Protein AF-A0A1F5KKB4-F1 (afdb_monomer_lite)

pLDDT: mean 93.7, std 8.23, range [48.19, 98.75]

Radius of gyration: 16.95 Å; chains: 1; bounding box: 39×51×45 Å

Organism: NCBI:txid1797776

InterPro domains:
  IPR011051 RmlC-like cupin domain superfamily [SSF51182] (33-170)
  IPR014710 RmlC-like jelly roll fold [G3DSA:2.60.120.10] (2-187)

Secondary structure (DSSP, 8-state):
-PPP-EE-TTTGGGS-PPTT-EEEE--EE-SSS--TT--EE----TT-TTTTTTTS--S--EEEEEETT-BSSSSEEEESS-TT-TTPPP--EEEEEESEEEEEEE-TTT--EEEEEESGGGTTTT-EEEEE-TT-EEEEEEEE-EE-TTS-EEEEEEE--SS---SS-GGGT-EEEESTTS--B-TTSSBP-HHHHHHHHT-----

Structure (mmCIF, N/CA/C/O backbone):
data_AF-A0A1F5KKB4-F1
#
_entry.id   AF-A0A1F5KKB4-F1
#
loop_
_atom_site.group_PDB
_atom_site.id
_atom_site.type_symbol
_atom_site.label_atom_id
_atom_site.label_alt_id
_atom_site.label_comp_id
_atom_site.label_asym_id
_atom_site.label_entity_id
_atom_site.label_seq_id
_atom_site.pdbx_PDB_ins_code
_atom_site.Cartn_x
_atom_site.Cartn_y
_atom_site.Cartn_z
_atom_site.occupancy
_atom_site.B_iso_or_equiv
_atom_site.auth_seq_id
_atom_site.auth_comp_id
_atom_site.auth_asym_id
_atom_site.auth_atom_id
_atom_site.pdbx_PDB_model_num
ATOM 1 N N . MET A 1 1 ? -17.388 -10.718 17.208 1.00 54.25 1 MET A N 1
ATOM 2 C CA . MET A 1 1 ? -16.867 -9.465 16.625 1.00 54.25 1 MET A CA 1
ATOM 3 C C . MET A 1 1 ? -16.959 -9.620 15.118 1.00 54.25 1 MET A C 1
ATOM 5 O O . MET A 1 1 ? -16.918 -10.759 14.674 1.00 54.25 1 MET A O 1
ATOM 9 N N . ALA A 1 2 ? -17.219 -8.559 14.355 1.00 64.38 2 ALA A N 1
ATOM 10 C CA . ALA A 1 2 ? -17.159 -8.680 12.899 1.00 64.38 2 ALA A CA 1
ATOM 11 C C . ALA A 1 2 ? -15.690 -8.870 12.501 1.00 64.38 2 ALA A C 1
ATOM 13 O O . ALA A 1 2 ? -14.839 -8.108 12.959 1.00 64.38 2 ALA A O 1
ATOM 14 N N . ASP A 1 3 ? -15.403 -9.905 11.719 1.00 86.38 3 ASP A N 1
ATOM 15 C CA . ASP A 1 3 ? -14.032 -10.262 11.364 1.00 86.38 3 ASP A CA 1
ATOM 16 C C . ASP A 1 3 ? -13.456 -9.257 10.357 1.00 86.38 3 ASP A C 1
ATOM 18 O O . ASP A 1 3 ? -14.131 -8.844 9.409 1.00 86.38 3 ASP A O 1
ATOM 22 N N . ILE A 1 4 ? -12.196 -8.860 10.557 1.00 93.75 4 ILE A N 1
ATOM 23 C CA . ILE A 1 4 ? -11.460 -8.050 9.581 1.00 93.75 4 ILE A CA 1
ATOM 24 C C . ILE A 1 4 ? -11.301 -8.873 8.300 1.00 93.75 4 ILE A C 1
ATOM 26 O O . ILE A 1 4 ? -10.645 -9.916 8.296 1.00 93.75 4 ILE A O 1
ATOM 30 N N . ASN A 1 5 ? -11.883 -8.385 7.205 1.00 93.44 5 ASN A N 1
ATOM 31 C CA . ASN A 1 5 ? -11.724 -8.995 5.894 1.00 93.44 5 ASN A CA 1
ATOM 32 C C . ASN A 1 5 ? -10.460 -8.456 5.216 1.00 93.44 5 ASN A C 1
ATOM 34 O O . ASN A 1 5 ? -10.408 -7.288 4.832 1.00 93.44 5 ASN A O 1
ATOM 38 N N . PHE A 1 6 ? -9.449 -9.310 5.068 1.00 97.62 6 PHE A N 1
ATOM 39 C CA . PHE A 1 6 ? -8.245 -8.971 4.318 1.00 97.62 6 PHE A CA 1
ATOM 40 C C . PHE A 1 6 ? -8.419 -9.310 2.840 1.00 97.62 6 PHE A C 1
ATOM 42 O O . PHE A 1 6 ? -8.831 -10.418 2.497 1.00 97.62 6 PHE A O 1
ATOM 49 N N . ILE A 1 7 ? -8.054 -8.369 1.981 1.00 98.56 7 ILE A N 1
ATOM 50 C CA . ILE A 1 7 ? -8.114 -8.492 0.529 1.00 98.56 7 ILE A CA 1
ATOM 51 C C . ILE A 1 7 ? -6.780 -9.032 0.011 1.00 98.56 7 ILE A C 1
ATOM 53 O O . ILE A 1 7 ? -5.716 -8.551 0.405 1.00 98.56 7 ILE A O 1
ATOM 57 N N . ASP A 1 8 ? -6.842 -10.018 -0.874 1.00 98.06 8 ASP A N 1
ATOM 58 C CA . ASP A 1 8 ? -5.717 -10.565 -1.627 1.00 98.06 8 ASP A CA 1
ATOM 59 C C . ASP A 1 8 ? -6.215 -11.102 -2.987 1.00 98.06 8 ASP A C 1
ATOM 61 O O . ASP A 1 8 ? -7.386 -10.937 -3.346 1.00 98.06 8 ASP A O 1
ATOM 65 N N . LEU A 1 9 ? -5.353 -11.746 -3.779 1.00 97.56 9 LEU A N 1
ATOM 66 C CA . LEU A 1 9 ? -5.751 -12.250 -5.101 1.00 97.56 9 LEU A CA 1
ATOM 67 C C . LEU A 1 9 ? -6.843 -13.332 -5.065 1.00 97.56 9 LEU A C 1
ATOM 69 O O . LEU A 1 9 ? -7.445 -13.612 -6.097 1.00 97.56 9 LEU A O 1
ATOM 73 N N . SER A 1 10 ? -7.110 -13.960 -3.917 1.00 97.06 10 SER A N 1
ATOM 74 C CA . SER A 1 10 ? -8.149 -14.989 -3.803 1.00 97.06 10 SER A CA 1
ATOM 75 C C . SER A 1 10 ? -9.565 -14.419 -3.698 1.00 97.06 10 SER A C 1
ATOM 77 O O . SER A 1 10 ? -10.524 -15.144 -3.964 1.00 97.06 10 SER A O 1
ATOM 79 N N . ASN A 1 11 ? -9.712 -13.143 -3.322 1.00 97.00 11 ASN A N 1
ATOM 80 C CA . ASN A 1 11 ? -11.015 -12.512 -3.099 1.00 97.00 11 ASN A CA 1
ATOM 81 C C . ASN A 1 11 ? -11.182 -11.122 -3.746 1.00 97.00 11 ASN A C 1
ATOM 83 O O . ASN A 1 11 ? -12.278 -10.561 -3.656 1.00 97.00 11 ASN A O 1
ATOM 87 N N . MET A 1 12 ? -10.157 -10.590 -4.425 1.00 95.69 12 MET A N 1
ATOM 88 C CA . MET A 1 12 ? -10.169 -9.235 -4.999 1.00 95.69 12 MET A CA 1
ATOM 89 C C . MET A 1 12 ? -11.353 -8.942 -5.931 1.00 95.69 12 MET A C 1
ATOM 91 O O . MET A 1 12 ? -11.898 -7.846 -5.871 1.00 95.69 12 MET A O 1
ATOM 95 N N . ASP A 1 13 ? -11.811 -9.914 -6.727 1.00 94.75 13 ASP A N 1
ATOM 96 C CA . ASP A 1 13 ? -12.920 -9.721 -7.682 1.00 94.75 13 ASP A CA 1
ATOM 97 C C . ASP A 1 13 ? -14.274 -9.472 -6.994 1.00 94.75 13 ASP A C 1
ATOM 99 O O . ASP A 1 13 ? -15.224 -8.996 -7.612 1.00 94.75 13 ASP A O 1
ATOM 103 N N . SER A 1 14 ? -14.373 -9.823 -5.710 1.00 95.56 14 SER A N 1
ATOM 104 C CA . SER A 1 14 ? -15.568 -9.633 -4.882 1.00 95.56 14 SER A CA 1
ATOM 105 C C . SER A 1 14 ? -15.430 -8.496 -3.868 1.00 95.56 14 SER A C 1
ATOM 107 O O . SER A 1 14 ? -16.382 -8.212 -3.140 1.00 95.56 14 SER A O 1
ATOM 109 N N . ALA A 1 15 ? -14.252 -7.873 -3.788 1.00 95.25 15 ALA A N 1
ATOM 110 C CA . ALA A 1 15 ? -13.970 -6.818 -2.829 1.00 95.25 15 ALA A CA 1
ATOM 111 C C . ALA A 1 15 ? -14.517 -5.470 -3.318 1.00 95.25 15 ALA A C 1
ATOM 113 O O . ALA A 1 15 ? -14.343 -5.096 -4.476 1.00 95.25 15 ALA A O 1
ATOM 114 N N . ASP A 1 16 ? -15.136 -4.718 -2.407 1.00 96.06 16 ASP A N 1
ATOM 115 C CA . ASP A 1 16 ? -15.488 -3.317 -2.639 1.00 96.06 16 ASP A CA 1
ATOM 116 C C . ASP A 1 16 ? -14.242 -2.448 -2.412 1.00 96.06 16 ASP A C 1
ATOM 118 O O . ASP A 1 16 ? -13.881 -2.111 -1.276 1.00 96.06 16 ASP A O 1
ATOM 122 N N . LEU A 1 17 ? -13.505 -2.195 -3.494 1.00 98.00 17 LEU A N 1
ATOM 123 C CA . LEU A 1 17 ? -12.265 -1.429 -3.446 1.00 98.00 17 LEU A CA 1
ATOM 124 C C . LEU A 1 17 ? -12.549 0.071 -3.348 1.00 98.00 17 LEU A C 1
ATOM 126 O O . LEU A 1 17 ? -13.441 0.600 -4.008 1.00 98.00 17 LEU A O 1
ATOM 130 N N . VAL A 1 18 ? -11.728 0.767 -2.563 1.00 98.25 18 VAL A N 1
ATOM 131 C CA . VAL A 1 18 ? -11.644 2.228 -2.568 1.00 98.25 18 VAL A CA 1
ATOM 132 C C . VAL A 1 18 ? -11.434 2.710 -4.004 1.00 98.25 18 VAL A C 1
ATOM 134 O O . VAL A 1 18 ? -10.611 2.163 -4.742 1.00 98.25 18 VAL A O 1
ATOM 137 N N . GLU A 1 19 ? -12.189 3.734 -4.405 1.00 97.69 19 GLU A N 1
ATOM 138 C CA . GLU A 1 19 ? -12.206 4.208 -5.786 1.00 97.69 19 GLU A CA 1
ATOM 139 C C . GLU A 1 19 ? -10.793 4.548 -6.287 1.00 97.69 19 GLU A C 1
ATOM 141 O O . GLU A 1 19 ? -10.042 5.303 -5.671 1.00 97.69 19 GLU A O 1
ATOM 146 N N . GLY A 1 20 ? -10.433 3.974 -7.437 1.00 96.81 20 GLY A N 1
ATOM 147 C CA . GLY A 1 20 ? -9.140 4.189 -8.082 1.00 96.81 20 GLY A CA 1
ATOM 148 C C . GLY A 1 20 ? -7.989 3.340 -7.539 1.00 96.81 20 GLY A C 1
ATOM 149 O O . GLY A 1 20 ? -6.922 3.370 -8.148 1.00 96.81 20 GLY A O 1
ATOM 150 N N . VAL A 1 21 ? -8.177 2.571 -6.460 1.00 98.38 21 VAL A N 1
ATOM 151 C CA . VAL A 1 21 ? -7.207 1.546 -6.046 1.00 98.38 21 VAL A CA 1
ATOM 152 C C . VAL A 1 21 ? -7.194 0.412 -7.067 1.00 98.38 21 VAL A C 1
ATOM 154 O O . VAL A 1 21 ? -8.245 -0.053 -7.507 1.00 98.38 21 VAL A O 1
ATOM 157 N N . VAL A 1 22 ? -5.998 -0.048 -7.436 1.00 98.12 22 VAL A N 1
ATOM 158 C CA . VAL A 1 22 ? -5.816 -1.172 -8.367 1.00 98.12 22 VAL A CA 1
ATOM 159 C C . VAL A 1 22 ? -4.943 -2.238 -7.720 1.00 98.12 22 VAL A C 1
ATOM 161 O O . VAL A 1 22 ? -3.907 -1.935 -7.134 1.00 98.12 22 VAL A O 1
ATOM 164 N N . ILE A 1 23 ? -5.365 -3.495 -7.857 1.00 98.31 23 ILE A N 1
ATOM 165 C CA . ILE A 1 23 ? -4.556 -4.677 -7.569 1.00 98.31 23 ILE A CA 1
ATOM 166 C C . ILE A 1 23 ? -4.106 -5.254 -8.912 1.00 98.31 23 ILE A C 1
ATOM 168 O O . ILE A 1 23 ? -4.940 -5.745 -9.670 1.00 98.31 23 ILE A O 1
ATOM 172 N N . HIS A 1 24 ? -2.805 -5.217 -9.196 1.00 97.44 24 HIS A N 1
ATOM 173 C CA . HIS A 1 24 ? -2.221 -5.821 -10.394 1.00 97.44 24 HIS A CA 1
ATOM 174 C C . HIS A 1 24 ? -1.543 -7.156 -10.042 1.00 97.44 24 HIS A C 1
ATOM 176 O O . HIS A 1 24 ? -0.494 -7.151 -9.390 1.00 97.44 24 HIS A O 1
ATOM 182 N N . PRO A 1 25 ? -2.094 -8.316 -10.447 1.00 96.62 25 PRO A N 1
ATOM 183 C CA . PRO A 1 25 ? -1.502 -9.617 -10.142 1.00 96.62 25 PRO A CA 1
ATOM 184 C C . PRO A 1 25 ? -0.118 -9.797 -10.781 1.00 96.62 25 PRO A C 1
ATOM 186 O O . PRO A 1 25 ? 0.031 -9.747 -12.003 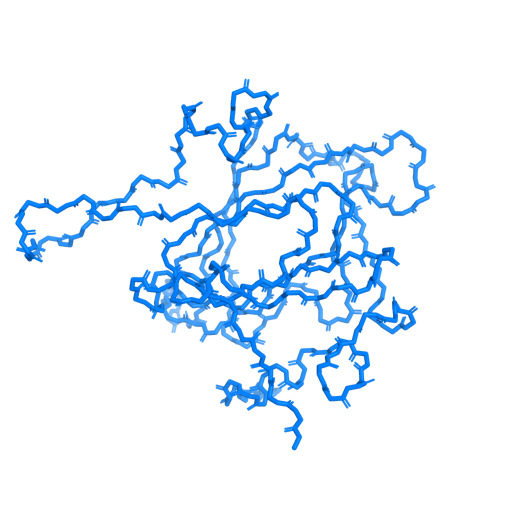1.00 96.62 25 PRO A O 1
ATOM 189 N N . LEU A 1 26 ? 0.896 -10.101 -9.969 1.00 93.69 26 LEU A N 1
ATOM 190 C CA . LEU A 1 26 ? 2.254 -10.360 -10.439 1.00 93.69 26 LEU A CA 1
ATOM 191 C C . LEU A 1 26 ? 2.425 -11.829 -10.828 1.00 93.69 26 LEU A C 1
ATOM 193 O O . LEU A 1 26 ? 1.976 -12.753 -10.146 1.00 93.69 26 LEU A O 1
ATOM 197 N N . LYS A 1 27 ? 3.144 -12.067 -11.927 1.00 87.38 27 LYS A N 1
ATOM 198 C CA . LYS A 1 27 ? 3.363 -13.416 -12.460 1.00 87.38 27 LYS A CA 1
ATOM 199 C C . LYS A 1 27 ? 4.769 -13.905 -12.157 1.00 87.38 27 LYS A C 1
ATOM 201 O O . LYS A 1 27 ? 5.762 -13.256 -12.473 1.00 87.38 27 LYS A O 1
ATOM 206 N N . ARG A 1 28 ? 4.856 -15.117 -11.604 1.00 86.12 28 ARG A N 1
ATOM 207 C CA . ARG A 1 28 ? 6.126 -15.837 -11.475 1.00 86.12 28 ARG A CA 1
ATOM 208 C C . ARG A 1 28 ? 6.525 -16.407 -12.832 1.00 86.12 28 ARG A C 1
ATOM 210 O O . ARG A 1 28 ? 5.928 -17.374 -13.298 1.00 86.12 28 ARG A O 1
ATOM 217 N N . ALA A 1 29 ? 7.565 -15.852 -13.438 1.00 80.44 29 ALA A N 1
ATOM 218 C CA . ALA A 1 29 ? 8.257 -16.474 -14.551 1.00 80.44 29 ALA A CA 1
ATOM 219 C C . ALA A 1 29 ? 9.036 -17.694 -14.029 1.00 80.44 29 ALA A C 1
ATOM 221 O O . ALA A 1 29 ? 9.997 -17.565 -13.263 1.00 80.44 29 ALA A O 1
ATOM 222 N N . ARG A 1 30 ? 8.598 -18.894 -14.424 1.00 68.50 30 ARG A N 1
ATOM 223 C CA . ARG A 1 30 ? 9.248 -20.171 -14.096 1.00 68.50 30 ARG A CA 1
ATOM 224 C C . ARG A 1 30 ? 9.575 -20.938 -15.375 1.00 68.50 30 ARG A C 1
ATOM 226 O O . ARG A 1 30 ? 8.858 -20.840 -16.369 1.00 68.50 30 ARG A O 1
ATOM 233 N N . ARG A 1 31 ? 10.633 -21.753 -15.343 1.00 58.75 31 ARG A N 1
ATOM 234 C CA . ARG A 1 31 ? 10.911 -22.753 -16.383 1.00 58.75 31 ARG A CA 1
ATOM 235 C C . ARG A 1 31 ? 10.327 -24.103 -15.941 1.00 58.75 31 ARG A C 1
ATOM 237 O O . ARG A 1 31 ? 11.058 -24.952 -15.446 1.00 58.75 31 ARG A O 1
ATOM 244 N N . GLY A 1 32 ? 9.013 -24.277 -16.098 1.00 64.06 32 GLY A N 1
ATOM 245 C CA . GLY A 1 32 ? 8.258 -25.426 -15.566 1.00 64.06 32 GLY A CA 1
ATOM 246 C C . GLY A 1 32 ? 7.716 -25.188 -14.149 1.00 64.06 32 GLY A C 1
ATOM 247 O O . GLY A 1 32 ? 7.791 -24.073 -13.637 1.00 64.06 32 GLY A O 1
ATOM 248 N N . ASP A 1 33 ? 7.168 -26.226 -13.511 1.00 64.75 33 ASP A N 1
ATOM 249 C CA . ASP A 1 33 ? 6.422 -26.084 -12.245 1.00 64.75 33 ASP A CA 1
ATOM 250 C C . ASP A 1 33 ? 7.318 -25.752 -11.035 1.00 64.75 33 ASP A C 1
ATOM 252 O O . ASP A 1 33 ? 6.900 -25.043 -10.111 1.00 64.75 33 ASP A O 1
ATOM 256 N N . SER A 1 34 ? 8.582 -26.188 -11.071 1.00 69.25 34 SER A N 1
ATOM 257 C CA . SER A 1 34 ? 9.589 -25.938 -10.035 1.00 69.25 34 SER A CA 1
ATOM 258 C C . SER A 1 34 ? 10.962 -25.663 -10.655 1.00 69.25 34 SER A C 1
ATOM 260 O O . SER A 1 34 ? 11.541 -26.546 -11.289 1.00 69.25 34 SER A O 1
ATOM 262 N N . ASP A 1 35 ? 11.508 -24.465 -10.442 1.00 81.25 35 ASP A N 1
ATOM 263 C CA . ASP A 1 35 ? 12.900 -24.140 -10.768 1.00 81.25 35 ASP A CA 1
ATOM 264 C C . ASP A 1 35 ? 13.709 -24.102 -9.456 1.00 81.25 35 ASP A C 1
ATOM 266 O O . ASP A 1 35 ? 13.409 -23.286 -8.581 1.00 81.25 35 ASP A O 1
ATOM 270 N N . PRO A 1 36 ? 14.712 -24.984 -9.268 1.00 85.25 36 PRO A N 1
ATOM 271 C CA . PRO A 1 36 ? 15.460 -25.091 -8.010 1.00 85.25 36 PRO A CA 1
ATOM 272 C C . PRO A 1 36 ? 16.281 -23.839 -7.677 1.00 85.25 36 PRO A C 1
ATOM 274 O O . PRO A 1 36 ? 16.802 -23.725 -6.571 1.00 85.25 36 PRO A O 1
ATOM 277 N N . ARG A 1 37 ? 16.410 -22.898 -8.619 1.00 86.94 37 ARG A N 1
ATOM 278 C CA . ARG A 1 37 ? 17.085 -21.611 -8.415 1.00 86.94 37 ARG A CA 1
ATOM 279 C C . ARG A 1 37 ? 16.162 -20.551 -7.804 1.00 86.94 37 ARG A C 1
ATOM 281 O O . ARG A 1 37 ? 16.647 -19.487 -7.436 1.00 86.94 37 ARG A O 1
ATOM 288 N N . GLY A 1 38 ? 14.857 -20.817 -7.730 1.00 86.19 38 GLY A N 1
ATOM 289 C CA . GLY A 1 38 ? 13.831 -19.856 -7.330 1.00 86.19 38 GLY A CA 1
ATOM 290 C C . GLY A 1 38 ? 12.931 -19.452 -8.498 1.00 86.19 38 GLY A C 1
ATOM 291 O O . GLY A 1 38 ? 12.716 -20.222 -9.429 1.00 86.19 38 GLY A O 1
ATOM 292 N N . TYR A 1 39 ? 12.370 -18.247 -8.450 1.00 86.12 39 TYR A N 1
ATOM 293 C CA . TYR A 1 39 ? 11.470 -17.732 -9.483 1.00 86.12 39 TYR A CA 1
ATOM 294 C C . TYR A 1 39 ? 11.777 -16.261 -9.787 1.00 86.12 39 TYR A C 1
ATOM 296 O O . TYR A 1 39 ? 12.233 -15.528 -8.912 1.00 86.12 39 TYR A O 1
ATOM 304 N N . LEU A 1 40 ? 11.524 -15.834 -11.028 1.00 88.56 40 LEU A N 1
ATOM 305 C CA . LEU A 1 40 ? 11.635 -14.434 -11.445 1.00 88.56 40 LEU A CA 1
ATOM 306 C C . LEU A 1 40 ? 10.253 -13.801 -11.485 1.00 88.56 40 LEU A C 1
ATOM 308 O O . LEU A 1 40 ? 9.275 -14.472 -11.809 1.00 88.56 40 LEU A O 1
ATOM 312 N N . VAL A 1 41 ? 10.173 -12.515 -11.160 1.00 88.75 41 VAL A N 1
ATOM 313 C CA . VAL A 1 41 ? 8.915 -11.768 -11.142 1.00 88.75 41 VAL A CA 1
ATOM 314 C C . VAL A 1 41 ? 9.189 -10.386 -11.688 1.00 88.75 41 VAL A C 1
ATOM 316 O O . VAL A 1 41 ? 10.104 -9.703 -11.233 1.00 88.75 41 VAL A O 1
ATOM 319 N N . GLU A 1 42 ? 8.416 -10.001 -12.691 1.00 91.19 42 GLU A N 1
ATOM 320 C CA . GLU A 1 42 ? 8.384 -8.627 -13.171 1.00 91.19 42 GLU A CA 1
ATOM 321 C C . GLU A 1 42 ? 7.595 -7.822 -12.142 1.00 91.19 42 GLU A C 1
ATOM 323 O O . GLU A 1 42 ? 6.452 -8.162 -11.877 1.00 91.19 42 GLU A O 1
ATOM 328 N N . MET A 1 43 ? 8.217 -6.821 -11.520 1.00 90.38 43 MET A N 1
ATOM 329 C CA . MET A 1 43 ? 7.604 -6.033 -10.439 1.00 90.38 43 MET A CA 1
ATOM 330 C C . MET A 1 43 ? 7.070 -4.679 -10.924 1.00 90.38 43 MET A C 1
ATOM 332 O O . MET A 1 43 ? 6.349 -4.002 -10.209 1.00 90.38 43 MET A O 1
ATOM 336 N N . SER A 1 44 ? 7.471 -4.251 -12.119 1.00 90.94 44 SER A N 1
ATOM 337 C CA . SER A 1 44 ? 7.096 -2.973 -12.721 1.00 90.94 44 SER A CA 1
ATOM 338 C C . SER A 1 44 ? 7.379 -3.059 -14.215 1.00 90.94 44 SER A C 1
ATOM 340 O O . SER A 1 44 ? 8.467 -3.495 -14.614 1.00 90.94 44 SER A O 1
ATOM 342 N N . ARG A 1 45 ? 6.408 -2.670 -15.045 1.00 91.44 45 ARG A N 1
ATOM 343 C CA . ARG A 1 45 ? 6.571 -2.591 -16.498 1.00 91.44 45 ARG A CA 1
ATOM 344 C C . ARG A 1 45 ? 5.877 -1.358 -17.052 1.00 91.44 45 ARG A C 1
ATOM 346 O O . ARG A 1 45 ? 4.743 -1.057 -16.704 1.00 91.44 45 ARG A O 1
ATOM 353 N N . ALA A 1 46 ? 6.552 -0.678 -17.974 1.00 89.81 46 ALA A N 1
ATOM 354 C CA . ALA A 1 46 ? 6.051 0.555 -18.576 1.00 89.81 46 ALA A CA 1
ATOM 355 C C . ALA A 1 46 ? 4.781 0.363 -19.429 1.00 89.81 46 ALA A C 1
ATOM 357 O O . ALA A 1 46 ? 4.115 1.342 -19.746 1.00 89.81 46 ALA A O 1
ATOM 358 N N . ASP A 1 47 ? 4.455 -0.872 -19.819 1.00 91.00 47 ASP A N 1
ATOM 359 C CA . ASP A 1 47 ? 3.277 -1.205 -20.623 1.00 91.00 47 ASP A CA 1
ATOM 360 C C . ASP A 1 47 ? 2.043 -1.605 -19.792 1.00 91.00 47 ASP A C 1
ATOM 362 O O . ASP A 1 47 ? 1.003 -1.923 -20.368 1.00 91.00 47 ASP A O 1
ATOM 366 N N . TRP A 1 48 ? 2.120 -1.580 -18.457 1.00 93.81 48 TRP A N 1
ATOM 367 C CA . TRP A 1 48 ? 0.978 -1.852 -17.579 1.00 93.81 48 TRP A CA 1
ATOM 368 C C . TRP A 1 48 ? 0.059 -0.629 -17.456 1.00 93.81 48 TRP A C 1
ATOM 370 O O . TRP A 1 48 ? 0.338 0.336 -16.742 1.00 93.81 48 TRP A O 1
ATOM 380 N N . THR A 1 49 ? -1.056 -0.654 -18.187 1.00 94.00 49 THR A N 1
ATOM 381 C CA . THR A 1 49 ? -2.000 0.474 -18.280 1.00 94.00 49 THR A CA 1
ATOM 382 C C . THR A 1 49 ? -2.968 0.567 -17.102 1.00 94.00 49 THR A C 1
ATOM 384 O O . THR A 1 49 ? -3.449 1.649 -16.783 1.00 94.00 49 THR A O 1
ATOM 387 N N . ASP A 1 50 ? -3.274 -0.551 -16.445 1.00 92.06 50 ASP A N 1
ATOM 388 C CA . ASP A 1 50 ? -4.145 -0.600 -15.265 1.00 92.06 50 ASP A CA 1
ATOM 389 C C . ASP A 1 50 ? -3.524 0.126 -14.065 1.00 92.06 50 ASP A C 1
ATOM 391 O O . ASP A 1 50 ? -4.207 0.876 -13.372 1.00 92.06 50 ASP A O 1
ATOM 395 N N . GLU A 1 51 ? -2.207 0.016 -13.902 1.00 91.81 51 GLU A N 1
ATOM 396 C CA . GLU A 1 51 ? -1.427 0.806 -12.944 1.00 91.81 51 GLU A CA 1
ATOM 397 C C . GLU A 1 51 ? -1.043 2.205 -13.478 1.00 91.81 51 GLU A C 1
ATOM 399 O O . GLU A 1 51 ? -0.216 2.906 -12.889 1.00 91.81 51 GLU A O 1
ATOM 404 N N . ARG A 1 52 ? -1.623 2.641 -14.605 1.00 92.56 52 ARG A N 1
ATOM 405 C CA . ARG A 1 52 ? -1.408 3.960 -15.228 1.00 92.56 52 ARG A CA 1
ATOM 406 C C . ARG A 1 52 ? 0.049 4.276 -15.592 1.00 92.56 52 ARG A C 1
ATOM 408 O O . ARG A 1 52 ? 0.421 5.447 -15.599 1.00 92.56 52 ARG A O 1
ATOM 415 N N . TYR A 1 53 ? 0.900 3.289 -15.885 1.00 90.44 53 TYR A N 1
ATOM 416 C CA . TYR A 1 53 ? 2.300 3.564 -16.265 1.00 90.44 53 TYR A CA 1
ATOM 417 C C . TYR A 1 53 ? 2.428 4.355 -17.576 1.00 90.44 53 TYR A C 1
ATOM 419 O O . TYR A 1 53 ? 3.403 5.078 -17.769 1.00 90.44 53 TYR A O 1
ATOM 427 N N . ASP A 1 54 ? 1.440 4.241 -18.458 1.00 88.25 54 ASP A N 1
ATOM 428 C CA . ASP A 1 54 ? 1.367 4.922 -19.751 1.00 88.25 54 ASP A CA 1
ATOM 429 C C . ASP A 1 54 ? 1.115 6.435 -19.635 1.00 88.25 54 ASP A C 1
ATOM 431 O O . ASP A 1 54 ? 1.600 7.221 -20.448 1.00 88.25 54 ASP A O 1
ATOM 435 N N . THR A 1 55 ? 0.368 6.845 -18.612 1.00 92.56 55 THR A N 1
ATOM 436 C CA . THR A 1 55 ? -0.048 8.235 -18.376 1.00 92.56 55 THR A CA 1
ATOM 437 C C . THR A 1 55 ? 0.665 8.873 -17.185 1.00 92.56 55 THR A C 1
ATOM 439 O O . THR A 1 55 ? 0.835 10.090 -17.156 1.00 92.56 55 THR A O 1
ATOM 442 N N . HIS A 1 56 ? 1.105 8.062 -16.223 1.00 95.31 56 HIS A N 1
ATOM 443 C CA . HIS A 1 56 ? 1.745 8.461 -14.969 1.00 95.31 56 HIS A CA 1
ATOM 444 C C . HIS A 1 56 ? 2.963 7.561 -14.691 1.00 95.31 56 HIS A C 1
ATOM 446 O O . HIS A 1 56 ? 2.939 6.763 -13.746 1.00 95.31 56 HIS A O 1
ATOM 452 N N . PRO A 1 57 ? 4.023 7.639 -15.518 1.00 95.56 57 PRO A N 1
ATOM 453 C CA . PRO A 1 57 ? 5.211 6.815 -15.336 1.00 95.56 57 PRO A CA 1
ATOM 454 C C . PRO A 1 57 ? 5.905 7.138 -14.001 1.00 95.56 57 PRO A C 1
ATOM 456 O O . PRO A 1 57 ? 5.877 8.294 -13.567 1.00 95.56 57 PRO A O 1
ATOM 459 N N . PRO A 1 58 ? 6.573 6.161 -13.360 1.00 96.25 58 PRO A N 1
ATOM 460 C CA . PRO A 1 58 ? 7.329 6.424 -12.149 1.00 96.25 58 PRO A CA 1
ATOM 461 C C . PRO A 1 58 ? 8.414 7.471 -12.377 1.00 96.25 58 PRO A C 1
ATOM 463 O O . PRO A 1 58 ? 9.230 7.350 -13.292 1.00 96.25 58 PRO A O 1
ATOM 466 N N . ALA A 1 59 ? 8.449 8.471 -11.505 1.00 97.06 59 ALA A N 1
ATOM 467 C CA . ALA A 1 59 ? 9.517 9.457 -11.453 1.00 97.06 59 ALA A CA 1
ATOM 468 C C . ALA A 1 59 ? 10.656 9.002 -10.530 1.00 97.06 59 ALA A C 1
ATOM 470 O O . ALA A 1 59 ? 11.798 9.431 -10.696 1.00 97.06 59 ALA A O 1
ATOM 471 N N . MET A 1 60 ? 10.355 8.131 -9.563 1.00 95.94 60 MET A N 1
ATOM 472 C CA . MET A 1 60 ? 11.337 7.571 -8.641 1.00 95.94 60 MET A CA 1
ATOM 473 C C . MET A 1 60 ? 11.020 6.124 -8.275 1.00 95.94 60 MET A C 1
ATOM 475 O O . MET A 1 60 ? 9.940 5.601 -8.542 1.00 95.94 60 MET A O 1
ATOM 479 N N . THR A 1 61 ? 11.992 5.477 -7.641 1.00 97.00 61 THR A N 1
ATOM 480 C CA . THR A 1 61 ? 11.781 4.226 -6.923 1.00 97.00 61 THR A CA 1
ATOM 481 C C . THR A 1 61 ? 12.532 4.278 -5.611 1.00 97.00 61 THR A C 1
ATOM 483 O O . THR A 1 61 ? 13.622 4.849 -5.530 1.00 97.00 61 THR A O 1
ATOM 486 N N . TYR A 1 62 ? 11.943 3.692 -4.582 1.00 96.69 62 TYR A N 1
ATOM 487 C CA . TYR A 1 62 ? 12.603 3.533 -3.303 1.00 96.69 62 TYR A CA 1
ATOM 488 C C . TYR A 1 62 ? 12.177 2.229 -2.648 1.00 96.69 62 TYR A C 1
ATOM 490 O O . TYR A 1 62 ? 11.150 1.631 -2.980 1.00 96.69 62 TYR A O 1
ATOM 498 N N . SER A 1 63 ? 12.981 1.813 -1.680 1.00 97.19 63 SER A N 1
ATOM 499 C CA . SER A 1 63 ? 12.679 0.686 -0.819 1.00 97.19 63 SER A CA 1
ATOM 500 C C . SER A 1 63 ? 12.870 1.067 0.633 1.00 97.19 63 SER A C 1
ATOM 502 O O . SER A 1 63 ? 13.711 1.908 0.953 1.00 97.19 63 SER A O 1
ATOM 504 N N . SER A 1 64 ? 12.144 0.410 1.526 1.00 96.31 64 SER A N 1
ATOM 505 C CA . SER A 1 64 ? 12.406 0.543 2.955 1.00 96.31 64 SER A CA 1
ATOM 506 C C . SER A 1 64 ? 12.139 -0.768 3.682 1.00 96.31 64 SER A C 1
ATOM 508 O O . SER A 1 64 ? 11.250 -1.520 3.281 1.00 96.31 64 SER A O 1
ATOM 510 N N . PHE A 1 65 ? 12.921 -1.044 4.724 1.00 97.69 65 PHE A N 1
ATOM 511 C CA . PHE A 1 65 ? 12.729 -2.204 5.589 1.00 97.69 65 PHE A CA 1
ATOM 512 C C . PHE A 1 65 ? 12.002 -1.784 6.863 1.00 97.69 65 PHE A C 1
ATOM 514 O O . PHE A 1 65 ? 12.349 -0.763 7.463 1.00 97.69 65 PHE A O 1
ATOM 521 N N . THR A 1 66 ? 10.991 -2.549 7.263 1.00 97.25 66 THR A N 1
ATOM 522 C CA . THR A 1 66 ? 10.220 -2.310 8.488 1.00 97.25 66 THR A CA 1
ATOM 523 C C . THR A 1 66 ? 10.147 -3.602 9.295 1.00 97.25 66 THR A C 1
ATOM 525 O O . THR A 1 66 ? 9.670 -4.622 8.791 1.00 97.25 66 THR A O 1
ATOM 528 N N . TYR A 1 67 ? 10.600 -3.556 10.548 1.00 96.75 67 TYR A N 1
ATOM 529 C CA . TYR A 1 67 ? 10.618 -4.712 11.448 1.00 96.75 67 TYR A CA 1
ATOM 530 C C . TYR A 1 67 ? 9.218 -5.240 11.760 1.00 96.75 67 TYR A C 1
ATOM 532 O O . TYR A 1 67 ? 8.251 -4.479 11.770 1.00 96.75 67 TYR A O 1
ATOM 540 N N . THR A 1 68 ? 9.111 -6.542 12.018 1.00 96.69 68 THR A N 1
ATOM 541 C CA . THR A 1 68 ? 7.845 -7.222 12.325 1.00 96.69 68 THR A CA 1
ATOM 542 C C . THR A 1 68 ? 7.093 -6.543 13.473 1.00 96.69 68 THR A C 1
ATOM 544 O O . THR A 1 68 ? 7.678 -6.178 14.489 1.00 96.69 68 THR A O 1
ATOM 547 N N . GLY A 1 69 ? 5.781 -6.362 13.308 1.00 95.88 69 GLY A N 1
ATOM 548 C CA . GLY A 1 69 ? 4.902 -5.680 14.262 1.00 95.88 69 GLY A CA 1
ATOM 549 C C . GLY A 1 69 ? 4.891 -4.153 14.126 1.00 95.88 69 GLY A C 1
ATOM 550 O O . GLY A 1 69 ? 3.918 -3.513 14.531 1.00 95.88 69 GLY A O 1
ATOM 551 N N . ILE A 1 70 ? 5.914 -3.564 13.503 1.00 96.38 70 ILE A N 1
ATOM 552 C CA . ILE A 1 70 ? 6.054 -2.114 13.366 1.00 96.38 70 ILE A CA 1
ATOM 553 C C . ILE A 1 70 ? 5.255 -1.597 12.167 1.00 96.38 70 ILE A C 1
ATOM 555 O O . ILE A 1 70 ? 5.178 -2.224 11.104 1.00 96.38 70 ILE A O 1
ATOM 559 N N . THR A 1 71 ? 4.669 -0.420 12.355 1.00 96.19 71 THR A N 1
ATOM 560 C CA . THR A 1 71 ? 4.043 0.393 11.312 1.00 96.19 71 THR A CA 1
ATOM 561 C C . THR A 1 71 ? 4.917 1.627 11.094 1.00 96.19 71 THR A C 1
ATOM 563 O O . THR A 1 71 ? 5.686 2.011 11.978 1.00 96.19 71 THR A O 1
ATOM 566 N N . ARG A 1 72 ? 4.867 2.244 9.910 1.00 88.12 72 ARG A N 1
ATOM 567 C CA . ARG A 1 72 ? 5.614 3.500 9.692 1.00 88.12 72 ARG A CA 1
ATOM 568 C C . ARG A 1 72 ? 4.974 4.696 10.393 1.00 88.12 72 ARG A C 1
ATOM 570 O O . ARG A 1 72 ? 5.696 5.599 10.796 1.00 88.12 72 ARG A O 1
ATOM 577 N N . ASP A 1 73 ? 3.657 4.650 10.557 1.00 93.50 73 ASP A N 1
ATOM 578 C CA . ASP A 1 73 ? 2.844 5.661 11.214 1.00 93.50 73 ASP A CA 1
ATOM 579 C C . ASP A 1 73 ? 1.830 4.934 12.126 1.00 93.50 73 ASP A C 1
ATOM 581 O O . ASP A 1 73 ? 0.924 4.239 11.650 1.00 93.50 73 ASP A O 1
ATOM 585 N N . GLU A 1 74 ? 2.032 5.035 13.445 1.00 95.44 74 GLU A N 1
ATOM 586 C CA . GLU A 1 74 ? 1.315 4.226 14.449 1.00 95.44 74 GLU A CA 1
ATOM 587 C C . GLU A 1 74 ? -0.093 4.747 14.752 1.00 95.44 74 GLU A C 1
ATOM 589 O O . GLU A 1 74 ? -1.004 3.970 15.032 1.00 95.44 74 GLU A O 1
ATOM 594 N N . ASP A 1 75 ? -0.279 6.060 14.677 1.00 96.75 75 ASP A N 1
ATOM 595 C CA . ASP A 1 75 ? -1.518 6.767 15.001 1.00 96.75 75 ASP A CA 1
ATOM 596 C C . ASP A 1 75 ? -1.939 7.760 13.902 1.00 96.75 75 ASP A C 1
ATOM 598 O O . ASP A 1 75 ? -2.856 8.569 14.091 1.00 96.75 75 ASP A O 1
ATOM 602 N N . MET A 1 76 ? -1.284 7.688 12.740 1.00 97.75 76 MET A N 1
ATOM 603 C CA . MET A 1 76 ? -1.415 8.643 11.645 1.00 97.75 76 MET A CA 1
ATOM 604 C C . MET A 1 76 ? -1.594 7.948 10.292 1.00 97.75 76 MET A C 1
ATOM 606 O O . MET A 1 76 ? -0.909 6.990 9.949 1.00 97.75 76 MET A O 1
ATOM 610 N N . TRP A 1 77 ? -2.500 8.478 9.481 1.00 97.94 77 TRP A N 1
ATOM 611 C CA . TRP A 1 77 ? -2.614 8.192 8.060 1.00 97.94 77 TRP A CA 1
ATOM 612 C C . TRP A 1 77 ? -1.544 8.952 7.293 1.00 97.94 77 TRP A C 1
ATOM 614 O O . TRP A 1 77 ? -1.389 10.156 7.500 1.00 97.94 77 TRP A O 1
ATOM 624 N N . HIS A 1 78 ? -0.892 8.286 6.347 1.00 97.44 78 HIS A N 1
ATOM 625 C CA . HIS A 1 78 ? -0.111 8.948 5.311 1.00 97.44 78 HIS A CA 1
ATOM 626 C C . HIS A 1 78 ? -1.041 9.436 4.190 1.00 97.44 78 HIS A C 1
ATOM 628 O O . HIS A 1 78 ? -2.016 8.757 3.858 1.00 97.44 78 HIS A O 1
ATOM 634 N N . VAL A 1 79 ? -0.771 10.608 3.605 1.00 97.38 79 VAL A N 1
ATOM 635 C CA . VAL A 1 79 ? -1.548 11.144 2.475 1.00 97.38 79 VAL A CA 1
ATOM 636 C C . VAL A 1 79 ? -0.707 12.024 1.548 1.00 97.38 79 VAL A C 1
ATOM 638 O O . VAL A 1 79 ? 0.144 12.783 2.014 1.00 97.38 79 VAL A O 1
ATOM 641 N N . HIS A 1 80 ? -0.996 11.965 0.244 1.00 96.25 80 HIS A N 1
ATOM 642 C CA . HIS A 1 80 ? -0.383 12.811 -0.782 1.00 96.25 80 HIS A CA 1
ATOM 643 C C . HIS A 1 80 ? -1.429 13.659 -1.526 1.00 96.25 80 HIS A C 1
ATOM 645 O O . HIS A 1 80 ? -2.325 13.086 -2.156 1.00 96.25 80 HIS A O 1
ATOM 651 N N . PRO A 1 81 ? -1.336 15.001 -1.524 1.00 95.56 81 PRO A N 1
ATOM 652 C CA . PRO A 1 81 ? -0.469 15.839 -0.690 1.00 95.56 81 PRO A CA 1
ATOM 653 C C . PRO A 1 81 ? -0.981 15.957 0.752 1.00 95.56 81 PRO A C 1
ATOM 655 O O . PRO A 1 81 ? -2.041 15.426 1.097 1.00 95.56 81 PRO A O 1
ATOM 658 N N . ALA A 1 82 ? -0.278 16.723 1.591 1.00 91.56 82 ALA A N 1
ATOM 659 C CA . ALA A 1 82 ? -0.824 17.129 2.881 1.00 91.56 82 ALA A CA 1
ATOM 660 C C . ALA A 1 82 ? -2.155 17.891 2.727 1.00 91.56 82 ALA A C 1
ATOM 662 O O . ALA A 1 82 ? -2.346 18.707 1.820 1.00 91.56 82 ALA A O 1
ATOM 663 N N . ALA A 1 83 ? -3.085 17.641 3.651 1.00 87.19 83 ALA A N 1
ATOM 664 C CA . ALA A 1 83 ? -4.404 18.257 3.627 1.00 87.19 83 ALA A CA 1
ATOM 665 C C . ALA A 1 83 ? -4.323 19.787 3.782 1.00 87.19 83 ALA A C 1
ATOM 667 O O . ALA A 1 83 ? -3.650 20.302 4.672 1.00 87.19 83 ALA A O 1
ATOM 668 N N . GLY A 1 84 ? -5.053 20.514 2.931 1.00 86.75 84 GLY A N 1
ATOM 669 C CA . GLY A 1 84 ? -5.159 21.975 3.006 1.00 86.75 84 GLY A CA 1
ATOM 670 C C . GLY A 1 84 ? -3.930 22.748 2.517 1.00 86.75 84 GLY A C 1
ATOM 671 O O . GLY A 1 84 ? -3.889 23.964 2.688 1.00 86.75 84 GLY A O 1
ATOM 672 N N . VAL A 1 85 ? -2.947 22.081 1.905 1.00 90.44 85 VAL A N 1
ATOM 673 C CA . VAL A 1 85 ? -1.762 22.740 1.347 1.00 90.44 85 VAL A CA 1
ATOM 674 C C . VAL A 1 85 ? -2.035 23.222 -0.079 1.00 90.44 85 VAL A C 1
ATOM 676 O O . VAL A 1 85 ? -2.320 22.436 -0.984 1.00 90.44 85 VAL A O 1
ATOM 679 N N . GLU A 1 86 ? -1.942 24.536 -0.287 1.00 92.12 86 GLU A N 1
ATOM 680 C CA . GLU A 1 86 ? -1.991 25.142 -1.619 1.00 92.12 86 GLU A CA 1
ATOM 681 C C . GLU A 1 86 ? -0.773 24.708 -2.447 1.00 92.12 86 GLU A C 1
ATOM 683 O O . GLU A 1 86 ? 0.354 24.691 -1.954 1.00 92.12 86 GLU A O 1
ATOM 688 N N . GLY A 1 87 ? -0.998 24.336 -3.710 1.00 93.12 87 GLY A N 1
ATOM 689 C CA . GLY A 1 87 ? 0.067 23.827 -4.581 1.00 93.12 87 GLY A CA 1
ATOM 690 C C . GLY A 1 87 ? 0.544 22.412 -4.236 1.00 93.12 87 GLY A C 1
ATOM 691 O O . GLY A 1 87 ? 1.618 22.015 -4.682 1.00 93.12 87 GLY A O 1
ATOM 692 N N . GLY A 1 88 ? -0.232 21.656 -3.450 1.00 95.12 88 GLY A N 1
ATOM 693 C CA . GLY A 1 88 ? 0.061 20.258 -3.149 1.00 95.12 88 GLY A CA 1
ATOM 694 C C . GLY A 1 88 ? 0.195 19.394 -4.411 1.00 95.12 88 GLY A C 1
ATOM 695 O O . GLY A 1 88 ? -0.558 19.537 -5.375 1.00 95.12 88 GLY A O 1
ATOM 696 N N . ILE A 1 89 ? 1.173 18.496 -4.389 1.00 96.19 89 ILE A N 1
ATOM 697 C CA . ILE A 1 89 ? 1.535 17.573 -5.456 1.00 96.19 89 ILE A CA 1
ATOM 698 C C . ILE A 1 89 ? 0.728 16.288 -5.284 1.00 96.19 89 ILE A C 1
ATOM 700 O O . ILE A 1 89 ? 0.852 15.578 -4.289 1.00 96.19 89 ILE A O 1
ATOM 704 N N . GLU A 1 90 ? -0.096 15.981 -6.279 1.00 96.06 90 GLU A N 1
ATOM 705 C CA . GLU A 1 90 ? -0.819 14.715 -6.348 1.00 96.06 90 GLU A CA 1
ATOM 706 C C . GLU A 1 90 ? 0.125 13.611 -6.831 1.00 96.06 90 GLU A C 1
ATOM 708 O O . GLU A 1 90 ? 0.648 13.676 -7.948 1.00 96.06 90 GLU A O 1
ATOM 713 N N . GLN A 1 91 ? 0.352 12.623 -5.965 1.00 97.69 91 GLN A N 1
ATOM 714 C CA . GLN A 1 91 ? 1.219 11.474 -6.210 1.00 97.69 91 GLN A CA 1
ATOM 715 C C . GLN A 1 91 ? 0.393 10.186 -6.221 1.00 97.69 91 GLN A C 1
ATOM 717 O O . GLN A 1 91 ? -0.471 9.987 -5.367 1.00 97.69 91 GLN A O 1
ATOM 722 N N . ILE A 1 92 ? 0.673 9.329 -7.198 1.00 97.94 92 ILE A N 1
ATOM 723 C CA . ILE A 1 92 ? 0.263 7.928 -7.244 1.00 97.94 92 ILE A CA 1
ATOM 724 C C . ILE A 1 92 ? 1.418 7.094 -6.710 1.00 97.94 92 ILE A C 1
ATOM 726 O O . ILE A 1 92 ? 2.542 7.215 -7.204 1.00 97.94 92 ILE A O 1
ATOM 730 N N . ASP A 1 93 ? 1.115 6.195 -5.783 1.00 98.12 93 ASP A N 1
ATOM 731 C CA . ASP A 1 93 ? 2.052 5.186 -5.300 1.00 98.12 93 ASP A CA 1
ATOM 732 C C . ASP A 1 93 ? 1.718 3.809 -5.855 1.00 98.12 93 ASP A C 1
ATOM 734 O O . ASP A 1 93 ? 0.567 3.507 -6.167 1.00 98.12 93 ASP A O 1
ATOM 738 N N . ARG A 1 94 ? 2.741 2.965 -5.988 1.00 98.25 94 ARG A N 1
ATOM 739 C CA . ARG A 1 94 ? 2.615 1.586 -6.473 1.00 98.25 94 ARG A CA 1
ATOM 740 C C . ARG A 1 94 ? 3.471 0.700 -5.607 1.00 98.25 94 ARG A C 1
ATOM 742 O O . ARG A 1 94 ? 4.693 0.730 -5.717 1.00 98.25 94 ARG A O 1
ATOM 749 N N . TRP A 1 95 ? 2.836 -0.034 -4.711 1.00 98.38 95 TRP A N 1
ATOM 750 C CA . TRP A 1 95 ? 3.521 -0.811 -3.694 1.00 98.38 95 TRP A CA 1
ATOM 751 C C . TRP A 1 95 ? 3.579 -2.283 -4.063 1.00 98.38 95 TRP A C 1
ATOM 753 O O . TRP A 1 95 ? 2.564 -2.887 -4.400 1.00 98.38 95 TRP A O 1
ATOM 763 N N . SER A 1 96 ? 4.735 -2.896 -3.849 1.00 97.88 96 SER A N 1
ATOM 764 C CA . SER A 1 96 ? 4.816 -4.333 -3.589 1.00 97.88 96 SER A CA 1
ATOM 765 C C . SER A 1 96 ? 5.725 -4.616 -2.409 1.00 97.88 96 SER A C 1
ATOM 767 O O . SER A 1 96 ? 6.544 -3.793 -2.003 1.00 97.88 96 SER A O 1
ATOM 769 N N . PHE A 1 97 ? 5.567 -5.809 -1.841 1.00 97.94 97 PHE A N 1
ATOM 770 C CA . PHE A 1 97 ? 6.276 -6.205 -0.634 1.00 97.94 97 PHE A CA 1
ATOM 771 C C . PHE A 1 97 ? 7.046 -7.514 -0.824 1.00 97.94 97 PHE A C 1
ATOM 773 O O . PHE A 1 97 ? 6.552 -8.474 -1.423 1.00 97.94 97 PHE A O 1
ATOM 780 N N . ILE A 1 98 ? 8.254 -7.571 -0.264 1.00 97.00 98 ILE A N 1
ATOM 781 C CA . ILE A 1 98 ? 9.019 -8.808 -0.083 1.00 97.00 98 ILE A CA 1
ATOM 782 C C . ILE A 1 98 ? 8.929 -9.179 1.399 1.00 97.00 98 ILE A C 1
ATOM 784 O O . ILE A 1 98 ? 9.396 -8.425 2.251 1.00 97.00 98 ILE A O 1
ATOM 788 N N . GLY A 1 99 ? 8.316 -10.327 1.693 1.00 97.00 99 GLY A N 1
ATOM 789 C CA . GLY A 1 99 ? 7.855 -10.718 3.030 1.00 97.00 99 GLY A CA 1
ATOM 790 C C . GLY A 1 99 ? 6.332 -10.623 3.135 1.00 97.00 99 GLY A C 1
ATOM 791 O O . GLY A 1 99 ? 5.632 -10.828 2.143 1.00 97.00 99 GLY A O 1
ATOM 792 N N . LYS A 1 100 ? 5.807 -10.347 4.327 1.00 98.25 100 LYS A N 1
ATOM 793 C CA . LYS A 1 100 ? 4.376 -10.226 4.621 1.00 98.25 100 LYS A CA 1
ATOM 794 C C . LYS A 1 100 ? 4.087 -8.843 5.191 1.00 98.25 100 LYS A C 1
ATOM 796 O O . LYS A 1 100 ? 4.679 -8.444 6.193 1.00 98.25 100 LYS A O 1
ATOM 801 N N . ALA A 1 101 ? 3.133 -8.145 4.595 1.00 98.50 101 ALA A N 1
ATOM 802 C CA . ALA A 1 101 ? 2.592 -6.906 5.131 1.00 98.50 101 ALA A CA 1
ATOM 803 C C . ALA A 1 101 ? 1.063 -6.925 5.103 1.00 98.50 101 ALA A C 1
ATOM 805 O O . ALA A 1 101 ? 0.451 -7.677 4.335 1.00 98.50 101 ALA A O 1
ATOM 806 N N . ILE A 1 102 ? 0.472 -6.073 5.939 1.00 98.56 102 ILE A N 1
ATOM 807 C CA . ILE A 1 102 ? -0.881 -5.566 5.732 1.00 98.56 102 ILE A CA 1
ATOM 808 C C . ILE A 1 102 ? -0.764 -4.126 5.251 1.00 98.56 102 ILE A C 1
ATOM 810 O O . ILE A 1 102 ? -0.363 -3.265 6.031 1.00 98.56 102 ILE A O 1
ATOM 814 N N . ALA A 1 103 ? -1.110 -3.858 3.994 1.00 98.62 103 ALA A N 1
ATOM 815 C CA . ALA A 1 103 ? -1.280 -2.488 3.514 1.00 98.62 103 ALA A CA 1
ATOM 816 C C . ALA A 1 103 ? -2.713 -2.026 3.787 1.00 98.62 103 ALA A C 1
ATOM 818 O O . ALA A 1 103 ? -3.645 -2.827 3.733 1.00 98.62 103 ALA A O 1
ATOM 819 N N . VAL A 1 104 ? -2.898 -0.748 4.089 1.00 98.56 104 VAL A N 1
ATOM 820 C CA . VAL A 1 104 ? -4.219 -0.153 4.298 1.00 98.56 104 VAL A CA 1
ATOM 821 C C . VAL A 1 104 ? -4.399 1.026 3.368 1.00 98.56 104 VAL A C 1
ATOM 823 O O . VAL A 1 104 ? -3.468 1.805 3.174 1.00 98.56 104 VAL A O 1
ATOM 826 N N . VAL A 1 105 ? -5.592 1.133 2.792 1.00 98.75 105 VAL A N 1
ATOM 827 C CA . VAL A 1 105 ? -6.009 2.288 1.997 1.00 98.75 105 VAL A CA 1
ATOM 828 C C . VAL A 1 105 ? -7.422 2.659 2.413 1.00 98.75 105 VAL A C 1
ATOM 830 O O . VAL A 1 105 ? -8.288 1.789 2.511 1.00 98.75 105 VAL A O 1
ATOM 833 N N . ALA A 1 106 ? -7.653 3.937 2.673 1.00 98.56 106 ALA A N 1
ATOM 834 C CA . ALA A 1 106 ? -8.958 4.464 3.004 1.00 98.56 106 ALA A CA 1
ATOM 835 C C . ALA A 1 106 ? -9.247 5.754 2.244 1.00 98.56 106 ALA A C 1
ATOM 837 O O . ALA A 1 106 ? -8.374 6.606 2.059 1.00 98.56 106 ALA A O 1
ATOM 838 N N . ASP A 1 107 ? -10.503 5.910 1.851 1.00 98.25 107 ASP A N 1
ATOM 839 C CA . ASP A 1 107 ? -10.983 7.147 1.259 1.00 98.25 107 ASP A CA 1
ATOM 840 C C . ASP A 1 107 ? -11.448 8.106 2.367 1.00 98.25 107 ASP A C 1
ATOM 842 O O . ASP A 1 107 ? -12.394 7.800 3.105 1.00 98.25 107 ASP A O 1
ATOM 846 N N . PRO A 1 108 ? -10.826 9.290 2.505 1.00 96.75 108 PRO A N 1
ATOM 847 C CA . PRO A 1 108 ? -11.222 10.263 3.513 1.00 96.75 108 PRO A CA 1
ATOM 848 C C . PRO A 1 108 ? -12.636 10.827 3.322 1.00 96.75 108 PRO A C 1
ATOM 850 O O . PRO A 1 108 ? -13.176 11.382 4.280 1.00 96.75 108 PRO A O 1
ATOM 853 N N . GLN A 1 109 ? -13.242 10.729 2.138 1.00 96.38 109 GLN A N 1
ATOM 854 C CA . GLN A 1 109 ? -14.590 11.229 1.856 1.00 96.38 109 GLN A CA 1
ATOM 855 C C . GLN A 1 109 ? -15.655 10.181 2.171 1.00 96.38 109 GLN A C 1
ATOM 857 O O . GLN A 1 109 ? -16.556 10.447 2.968 1.00 96.38 109 GLN A O 1
ATOM 862 N N . THR A 1 110 ? -15.539 8.990 1.580 1.00 97.88 110 THR A N 1
ATOM 863 C CA . THR A 1 110 ? -16.529 7.911 1.750 1.00 97.88 110 THR A CA 1
ATOM 864 C C . THR A 1 110 ? -16.334 7.117 3.039 1.00 97.88 110 THR A C 1
ATOM 866 O O . THR A 1 110 ? -17.272 6.475 3.504 1.00 97.88 110 THR A O 1
ATOM 869 N N . LYS A 1 111 ? -15.144 7.202 3.652 1.00 97.75 111 LYS A N 1
ATOM 870 C CA . LYS A 1 111 ? -14.714 6.418 4.823 1.00 97.75 111 LYS A CA 1
ATOM 871 C C . LYS A 1 111 ? -14.579 4.920 4.550 1.00 97.75 111 LYS A C 1
ATOM 873 O O . LYS A 1 111 ? -14.400 4.150 5.496 1.00 97.75 111 LYS A O 1
ATOM 878 N N . ASN A 1 112 ? -14.618 4.515 3.281 1.00 97.44 112 ASN A N 1
ATOM 879 C CA . ASN A 1 112 ? -14.348 3.144 2.875 1.00 97.44 112 ASN A CA 1
ATOM 880 C C . ASN A 1 112 ? -12.903 2.783 3.226 1.00 97.44 112 ASN A C 1
ATOM 882 O O . ASN A 1 112 ? -11.989 3.571 2.984 1.00 97.44 112 ASN A O 1
ATOM 886 N N . LEU A 1 113 ? -12.713 1.598 3.805 1.00 98.38 113 LEU A N 1
ATOM 887 C CA . LEU A 1 113 ? -11.428 1.082 4.263 1.00 98.38 113 LEU A CA 1
ATOM 888 C C . LEU A 1 113 ? -11.160 -0.268 3.603 1.00 98.38 113 LEU A C 1
ATOM 890 O O . LEU A 1 113 ? -11.993 -1.174 3.634 1.00 98.38 113 LEU A O 1
ATOM 894 N N . ASN A 1 114 ? -9.960 -0.427 3.067 1.00 98.56 114 ASN A N 1
ATOM 895 C CA . ASN A 1 114 ? -9.452 -1.692 2.575 1.00 98.56 114 ASN A CA 1
ATOM 896 C C . ASN A 1 114 ? -8.182 -2.077 3.335 1.00 98.56 114 ASN A C 1
ATOM 898 O O . ASN A 1 114 ? -7.293 -1.249 3.536 1.00 98.56 114 ASN A O 1
ATOM 902 N N . LEU A 1 115 ? -8.093 -3.348 3.734 1.00 98.62 115 LEU A N 1
ATOM 903 C CA . LEU A 1 115 ? -6.896 -3.943 4.321 1.00 98.62 115 LEU A CA 1
ATOM 904 C C . LEU A 1 115 ? -6.424 -5.070 3.409 1.00 98.62 115 LEU A C 1
ATOM 906 O O . LEU A 1 115 ? -7.191 -5.972 3.091 1.00 98.62 115 LEU A O 1
ATOM 910 N N . PH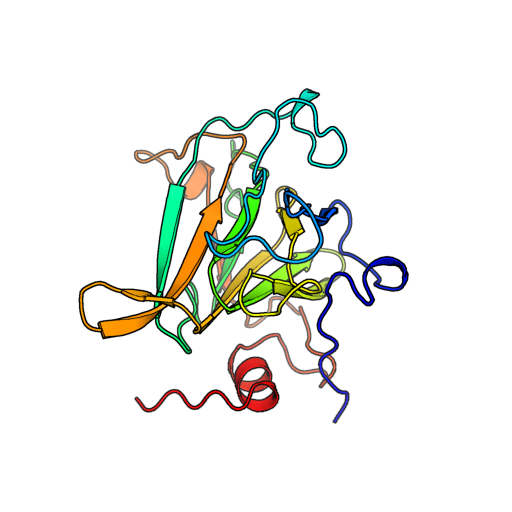E A 1 116 ? -5.162 -5.034 3.011 1.00 98.75 116 PHE A N 1
ATOM 911 C CA . PHE A 1 116 ? -4.596 -5.857 1.950 1.00 98.75 116 PHE A CA 1
ATOM 912 C C . PHE A 1 116 ? -3.526 -6.795 2.504 1.00 98.75 116 PHE A C 1
ATOM 914 O O . PHE A 1 116 ? -2.523 -6.323 3.039 1.00 98.75 116 PHE A O 1
ATOM 921 N N . LYS A 1 117 ? -3.692 -8.112 2.344 1.00 98.38 117 LYS A N 1
ATOM 922 C CA . LYS A 1 117 ? -2.631 -9.098 2.601 1.00 98.38 117 LYS A CA 1
ATOM 923 C C . LYS A 1 117 ? -1.688 -9.140 1.404 1.00 98.38 117 LYS A C 1
ATOM 925 O O . LYS A 1 117 ? -1.887 -9.897 0.459 1.00 98.38 117 LYS A O 1
ATOM 930 N N . ILE A 1 118 ? -0.636 -8.335 1.474 1.00 98.44 118 ILE A N 1
ATOM 931 C CA . ILE A 1 118 ? 0.296 -8.121 0.368 1.00 98.44 118 ILE A CA 1
ATOM 932 C C . ILE A 1 118 ? 1.700 -8.623 0.711 1.00 98.44 118 ILE A C 1
ATOM 934 O O . ILE A 1 118 ? 2.178 -8.511 1.843 1.00 98.44 118 ILE A O 1
ATOM 938 N N . GLY A 1 119 ? 2.366 -9.197 -0.286 1.00 97.19 119 GLY A N 1
ATOM 939 C CA . GLY A 1 119 ? 3.772 -9.565 -0.242 1.00 97.19 119 GLY A CA 1
ATOM 940 C C . GLY A 1 119 ? 4.050 -11.040 -0.520 1.00 97.19 119 GLY A C 1
ATOM 941 O O . GLY A 1 119 ? 3.211 -11.921 -0.315 1.00 97.19 119 GLY A O 1
ATOM 942 N N . THR A 1 120 ? 5.275 -11.313 -0.978 1.00 94.06 120 THR A N 1
ATOM 943 C CA . THR A 1 120 ? 5.746 -12.654 -1.383 1.00 94.06 120 THR A CA 1
ATOM 944 C C . THR A 1 120 ? 5.547 -13.739 -0.322 1.00 94.06 120 THR A C 1
ATOM 946 O O . THR A 1 120 ? 5.367 -14.911 -0.660 1.00 94.06 120 THR A O 1
ATOM 949 N N . GLY A 1 121 ? 5.582 -13.369 0.958 1.00 94.44 121 GLY A N 1
ATOM 950 C CA . GLY A 1 121 ? 5.468 -14.278 2.091 1.00 94.44 121 GLY A CA 1
ATOM 951 C C . GLY A 1 121 ? 4.056 -14.825 2.311 1.00 94.44 121 GLY A C 1
ATOM 952 O O . GLY A 1 121 ? 3.909 -15.821 3.018 1.00 94.44 121 GLY A O 1
ATOM 953 N N . TRP A 1 122 ? 3.029 -14.234 1.692 1.00 95.56 122 TRP A N 1
ATOM 954 C CA . TRP A 1 122 ? 1.660 -14.769 1.675 1.00 95.56 122 TRP A CA 1
ATOM 955 C C . TRP A 1 122 ? 1.423 -15.783 0.542 1.00 95.56 122 TRP A C 1
ATOM 957 O O . TRP A 1 122 ? 0.300 -16.237 0.330 1.00 95.56 122 TRP A O 1
ATOM 967 N N . GLY A 1 123 ? 2.472 -16.174 -0.188 1.00 91.38 123 GLY A N 1
ATOM 968 C CA . GLY A 1 123 ? 2.361 -17.113 -1.301 1.00 91.38 123 GLY A CA 1
ATOM 969 C C . GLY A 1 123 ? 1.822 -16.444 -2.564 1.00 91.38 123 GLY A C 1
ATOM 970 O O . GLY A 1 123 ? 2.101 -15.277 -2.815 1.00 91.38 123 GLY A O 1
ATOM 971 N N . GLU A 1 124 ? 1.103 -17.197 -3.398 1.00 90.38 124 GLU A N 1
ATOM 972 C CA . GLU A 1 124 ? 0.555 -16.664 -4.655 1.00 90.38 124 GLU A CA 1
ATOM 973 C C . GLU A 1 124 ? -0.562 -15.644 -4.412 1.00 90.38 124 GLU A C 1
ATOM 975 O O . GLU A 1 124 ? -0.670 -14.696 -5.176 1.00 90.38 124 GLU A O 1
ATOM 980 N N . ALA A 1 125 ? -1.317 -15.765 -3.314 1.00 95.00 125 ALA A N 1
ATOM 981 C CA . ALA A 1 125 ? -2.410 -14.849 -2.992 1.00 95.00 125 ALA A CA 1
ATOM 982 C C . ALA A 1 125 ? -1.937 -13.409 -2.720 1.00 95.00 125 ALA A C 1
ATOM 984 O O . ALA A 1 125 ? -2.590 -12.461 -3.138 1.00 95.00 125 ALA A O 1
ATOM 985 N N . GLY A 1 126 ? -0.778 -13.229 -2.077 1.00 95.62 126 GLY A N 1
ATOM 986 C CA . GLY A 1 126 ? -0.226 -11.899 -1.780 1.00 95.62 126 GLY A CA 1
ATOM 987 C C . GLY A 1 126 ? 0.601 -11.289 -2.905 1.00 95.62 126 GLY A C 1
ATOM 988 O O . GLY A 1 126 ? 1.307 -10.305 -2.680 1.00 95.62 126 GLY A O 1
ATOM 989 N N . PHE A 1 127 ? 0.597 -11.906 -4.088 1.00 93.62 127 PHE A N 1
ATOM 990 C CA . PHE A 1 127 ? 1.574 -11.615 -5.122 1.00 93.62 127 PHE A CA 1
ATOM 991 C C . PHE A 1 127 ? 1.067 -10.638 -6.175 1.00 93.62 127 PHE A C 1
ATOM 993 O O . PHE A 1 127 ? 0.742 -11.012 -7.295 1.00 93.62 127 PHE A O 1
ATOM 1000 N N . TYR A 1 128 ? 1.003 -9.367 -5.788 1.00 97.44 128 TYR A N 1
ATOM 1001 C CA . TYR A 1 128 ? 0.467 -8.282 -6.602 1.00 97.44 128 TYR A CA 1
ATOM 1002 C C . TYR A 1 128 ? 1.160 -6.945 -6.313 1.00 97.44 128 TYR A C 1
ATOM 1004 O O . TYR A 1 128 ? 1.782 -6.780 -5.258 1.00 97.44 128 TYR A O 1
ATOM 1012 N N . ASN A 1 129 ? 1.023 -5.999 -7.242 1.00 97.62 129 ASN A N 1
ATOM 1013 C CA . ASN A 1 129 ? 1.231 -4.579 -6.976 1.00 97.62 129 ASN A CA 1
ATOM 1014 C C . ASN A 1 129 ? -0.082 -3.925 -6.546 1.00 97.62 129 ASN A C 1
ATOM 1016 O O . ASN A 1 129 ? -1.153 -4.266 -7.052 1.00 97.62 129 ASN A O 1
ATOM 1020 N N . LEU A 1 130 ? 0.017 -2.975 -5.623 1.00 98.62 130 LEU A N 1
ATOM 1021 C CA . LEU A 1 130 ? -1.086 -2.148 -5.158 1.00 98.62 130 LEU A CA 1
ATOM 1022 C C . LEU A 1 130 ? -0.859 -0.704 -5.609 1.00 98.62 130 LEU A C 1
ATOM 1024 O O . LEU A 1 130 ? 0.032 -0.037 -5.085 1.00 98.62 130 LEU A O 1
ATOM 1028 N N . MET A 1 131 ? -1.679 -0.214 -6.537 1.00 98.56 131 MET A N 1
ATOM 1029 C CA . MET A 1 131 ? -1.696 1.199 -6.907 1.00 98.56 131 MET A CA 1
ATOM 1030 C C . MET A 1 131 ? -2.616 1.971 -5.959 1.00 98.56 131 MET A C 1
ATOM 1032 O O . MET A 1 131 ? -3.794 1.633 -5.814 1.00 98.56 131 MET A O 1
ATOM 1036 N N . ILE A 1 132 ? -2.088 3.031 -5.355 1.00 98.69 132 ILE A N 1
ATOM 1037 C CA . ILE A 1 132 ? -2.799 3.925 -4.442 1.00 98.69 132 ILE A CA 1
ATOM 1038 C C . ILE A 1 132 ? -2.963 5.276 -5.149 1.00 98.69 132 ILE A C 1
ATOM 1040 O O . ILE A 1 132 ? -1.956 5.904 -5.492 1.00 98.69 132 ILE A O 1
ATOM 1044 N N . PRO A 1 133 ? -4.201 5.734 -5.412 1.00 97.69 133 PRO A N 1
ATOM 1045 C CA . PRO A 1 133 ? -4.415 7.023 -6.053 1.00 97.69 133 PRO A CA 1
ATOM 1046 C C . PRO A 1 133 ? -4.129 8.184 -5.081 1.00 97.69 133 PRO A C 1
ATOM 1048 O O . PRO A 1 133 ? -4.122 7.989 -3.860 1.00 97.69 133 PRO A O 1
ATOM 1051 N N . PRO A 1 134 ? -3.939 9.414 -5.598 1.00 97.12 134 PRO A N 1
ATOM 1052 C CA . PRO A 1 134 ? -3.709 10.580 -4.758 1.00 97.12 134 PRO A CA 1
ATOM 1053 C C . PRO A 1 134 ? -4.860 10.804 -3.776 1.00 97.12 134 PRO A C 1
ATOM 1055 O O . PRO A 1 134 ? -6.003 10.423 -4.031 1.00 97.12 134 PRO A O 1
ATOM 1058 N N . ARG A 1 135 ? -4.567 11.507 -2.679 1.00 96.56 135 ARG A N 1
ATOM 1059 C CA . ARG A 1 135 ? -5.514 11.916 -1.625 1.00 96.56 135 ARG A CA 1
ATOM 1060 C C . ARG A 1 135 ? -6.124 10.777 -0.807 1.00 96.56 135 ARG A C 1
ATOM 1062 O O . ARG A 1 135 ? -6.935 11.060 0.072 1.00 96.56 135 ARG A O 1
ATOM 1069 N N . MET A 1 136 ? -5.718 9.531 -1.032 1.00 98.25 136 MET A N 1
ATOM 1070 C CA . MET A 1 136 ? -6.111 8.420 -0.171 1.00 98.25 136 MET A CA 1
ATOM 1071 C C . MET A 1 136 ? -5.250 8.370 1.082 1.00 98.25 136 MET A C 1
ATOM 1073 O O . MET A 1 136 ? -4.034 8.579 1.033 1.00 98.25 136 MET A O 1
ATOM 1077 N N . TYR A 1 137 ? -5.891 8.055 2.202 1.00 98.50 137 TYR A N 1
ATOM 1078 C CA . TYR A 1 137 ? -5.194 7.684 3.422 1.00 98.50 137 TYR A CA 1
ATOM 1079 C C . TYR A 1 137 ? -4.597 6.301 3.247 1.00 98.50 137 TYR A C 1
ATOM 1081 O O . TYR A 1 137 ? -5.280 5.391 2.787 1.00 98.50 137 TYR A O 1
ATOM 1089 N N . HIS A 1 138 ? -3.333 6.130 3.608 1.00 98.62 138 HIS A N 1
ATOM 1090 C CA . HIS A 1 138 ? -2.675 4.840 3.479 1.00 98.62 138 HIS A CA 1
ATOM 1091 C C . HIS A 1 138 ? -1.593 4.624 4.534 1.00 98.62 138 HIS A C 1
ATOM 1093 O O . HIS A 1 138 ? -1.199 5.535 5.262 1.00 98.62 138 HIS A O 1
ATOM 1099 N N . GLY A 1 139 ? -1.140 3.380 4.637 1.00 98.19 139 GLY A N 1
ATOM 1100 C CA . GLY A 1 139 ? -0.112 2.946 5.574 1.00 98.19 139 GLY A CA 1
ATOM 1101 C C . GLY A 1 139 ? 0.119 1.444 5.461 1.00 98.19 139 GLY A C 1
ATOM 1102 O O . GLY A 1 139 ? -0.555 0.757 4.690 1.00 98.19 139 GLY A O 1
ATOM 1103 N N . PHE A 1 140 ? 1.064 0.909 6.229 1.00 98.50 140 PHE A N 1
ATOM 1104 C CA . PHE A 1 140 ? 1.232 -0.538 6.315 1.00 98.50 140 PHE A CA 1
ATOM 1105 C C . PHE A 1 140 ? 1.784 -0.997 7.665 1.00 98.50 140 PHE A C 1
ATOM 1107 O O . PHE A 1 140 ? 2.535 -0.282 8.330 1.00 98.50 140 PHE A O 1
ATOM 1114 N N . LEU A 1 141 ? 1.436 -2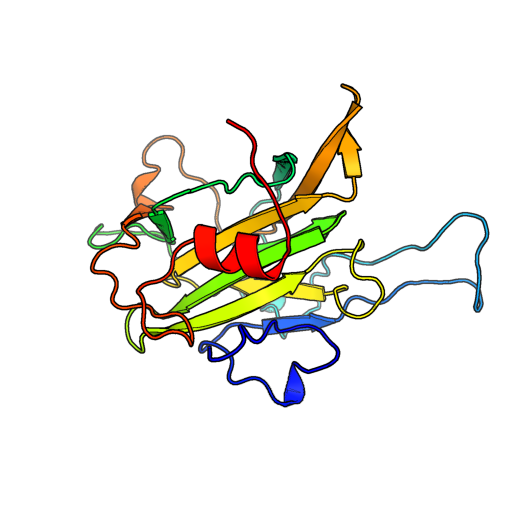.235 8.011 1.00 98.25 141 LEU A N 1
ATOM 1115 C CA . LEU A 1 141 ? 1.954 -3.005 9.135 1.00 98.25 141 LEU A CA 1
ATOM 1116 C C . LEU A 1 141 ? 2.859 -4.119 8.607 1.00 98.25 141 LEU A C 1
ATOM 1118 O O . LEU A 1 141 ? 2.453 -4.904 7.744 1.00 98.25 141 LEU A O 1
ATOM 1122 N N . SER A 1 142 ? 4.070 -4.216 9.150 1.00 98.12 142 SER A N 1
ATOM 1123 C CA . SER A 1 142 ? 4.964 -5.341 8.883 1.00 98.12 142 SER A CA 1
ATOM 1124 C C . SER A 1 142 ? 4.521 -6.585 9.652 1.00 98.12 142 SER A C 1
ATOM 1126 O O . SER A 1 142 ? 4.353 -6.549 10.871 1.00 98.12 142 SER A O 1
ATOM 1128 N N . VAL A 1 143 ? 4.353 -7.701 8.944 1.00 97.81 143 VAL A N 1
ATOM 1129 C CA . VAL A 1 143 ? 4.041 -9.020 9.526 1.00 97.81 143 VAL A CA 1
ATOM 1130 C C . VAL A 1 143 ? 5.281 -9.926 9.543 1.00 97.81 143 VAL A C 1
ATOM 1132 O O . VAL A 1 143 ? 5.273 -10.952 10.217 1.00 97.81 143 VAL A O 1
ATOM 1135 N N . GLY A 1 144 ? 6.352 -9.545 8.840 1.00 96.38 144 GLY A N 1
ATOM 1136 C CA . GLY A 1 144 ? 7.625 -10.271 8.818 1.00 96.38 144 GLY A CA 1
ATOM 1137 C C . GLY A 1 144 ? 7.827 -11.168 7.601 1.00 96.38 144 GLY A C 1
ATOM 1138 O O . GLY A 1 144 ? 7.096 -11.094 6.613 1.00 96.38 144 GLY A O 1
ATOM 1139 N N . GLY A 1 145 ? 8.807 -12.064 7.665 1.00 96.00 145 GLY A N 1
ATOM 1140 C CA . GLY A 1 145 ? 9.104 -13.048 6.622 1.00 96.00 145 GLY A CA 1
ATOM 1141 C C . GLY A 1 145 ? 10.345 -12.750 5.781 1.00 96.00 145 GLY A C 1
ATOM 1142 O O . GLY A 1 145 ? 10.629 -13.510 4.854 1.00 96.00 145 GLY A O 1
ATOM 1143 N N . VAL A 1 146 ? 11.085 -11.686 6.092 1.00 96.94 146 VAL A N 1
ATOM 1144 C CA . VAL A 1 146 ? 12.431 -11.426 5.569 1.00 96.94 146 VAL A CA 1
ATOM 1145 C C . VAL A 1 146 ? 13.334 -11.035 6.727 1.00 96.94 146 VAL A C 1
ATOM 1147 O O . VAL A 1 146 ? 12.973 -10.179 7.524 1.00 96.94 146 VAL A O 1
ATOM 1150 N N . VAL A 1 147 ? 14.520 -11.636 6.783 1.00 96.94 147 VAL A N 1
ATOM 1151 C CA . VAL A 1 147 ? 15.542 -11.329 7.786 1.00 96.94 147 VAL A CA 1
ATOM 1152 C C . VAL A 1 147 ? 16.581 -10.390 7.173 1.00 96.94 147 VAL A C 1
ATOM 1154 O O . VAL A 1 147 ? 17.031 -10.636 6.050 1.00 96.94 147 VAL A O 1
ATOM 1157 N N . ASP A 1 148 ? 16.926 -9.315 7.878 1.00 94.62 148 ASP A N 1
ATOM 1158 C CA . ASP A 1 148 ? 17.992 -8.389 7.478 1.00 94.62 148 ASP A CA 1
ATOM 1159 C C . ASP A 1 148 ? 19.404 -8.921 7.809 1.00 94.62 148 ASP A C 1
ATOM 1161 O O . ASP A 1 148 ? 19.588 -10.065 8.231 1.00 94.62 14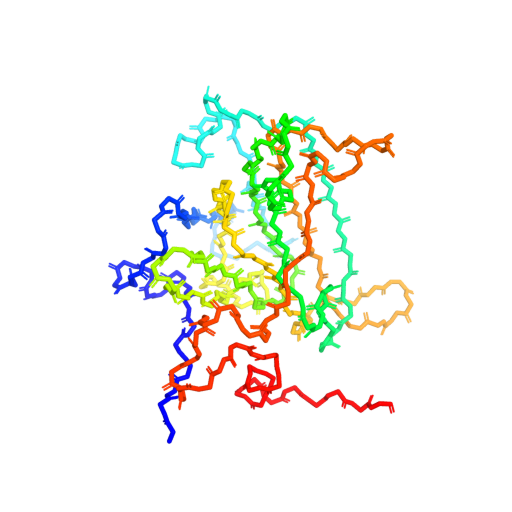8 ASP A O 1
ATOM 1165 N N . ASP A 1 149 ? 20.432 -8.104 7.583 1.00 93.69 149 ASP A N 1
ATOM 1166 C CA . ASP A 1 149 ? 21.830 -8.440 7.868 1.00 93.69 149 ASP A CA 1
ATOM 1167 C C . ASP A 1 149 ? 22.174 -8.451 9.369 1.00 93.69 149 ASP A C 1
ATOM 1169 O O . ASP A 1 149 ? 23.179 -9.049 9.762 1.00 93.69 149 ASP A O 1
ATOM 1173 N N . GLU A 1 150 ? 21.319 -7.870 10.213 1.00 94.00 150 GLU A N 1
ATOM 1174 C CA . GLU A 1 150 ? 21.409 -7.918 11.675 1.00 94.00 150 GLU A CA 1
ATOM 1175 C C . GLU A 1 150 ? 20.637 -9.100 12.291 1.00 94.00 150 GLU A C 1
ATOM 1177 O O . GLU A 1 150 ? 20.655 -9.290 13.510 1.00 94.00 150 GLU A O 1
ATOM 1182 N N . GLY A 1 151 ? 19.973 -9.924 11.474 1.00 95.38 151 GLY A N 1
ATOM 1183 C CA . GLY A 1 151 ? 19.206 -11.076 11.942 1.00 95.38 151 GLY A CA 1
ATOM 1184 C C . GLY A 1 151 ? 17.802 -10.737 12.457 1.00 95.38 151 GLY A C 1
ATOM 1185 O O . GLY A 1 151 ? 17.190 -11.570 13.130 1.00 95.38 151 GLY A O 1
ATOM 1186 N N . LYS A 1 152 ? 17.277 -9.543 12.163 1.00 96.12 152 LYS A N 1
ATOM 1187 C CA . LYS A 1 152 ? 15.933 -9.104 12.558 1.00 96.12 152 LYS A CA 1
ATOM 1188 C C . LYS A 1 152 ? 14.918 -9.380 11.454 1.00 96.12 152 LYS A C 1
ATOM 1190 O O . LYS A 1 152 ? 15.178 -9.152 10.276 1.00 96.12 152 LYS A O 1
ATOM 1195 N N . ASP A 1 153 ? 13.743 -9.857 11.853 1.00 97.38 153 ASP A N 1
ATOM 1196 C CA . ASP A 1 153 ? 12.634 -10.156 10.944 1.00 97.38 153 ASP A CA 1
ATOM 1197 C C . ASP A 1 153 ? 11.814 -8.897 10.610 1.00 97.38 153 ASP A C 1
ATOM 1199 O O . ASP A 1 153 ? 11.602 -8.020 11.456 1.00 97.38 153 ASP A O 1
ATOM 1203 N N . GLY A 1 154 ? 11.347 -8.811 9.368 1.00 97.25 154 GLY A N 1
ATOM 1204 C CA . GLY A 1 154 ? 10.585 -7.682 8.859 1.00 97.25 154 GLY A CA 1
ATOM 1205 C C . GLY A 1 154 ? 10.114 -7.867 7.420 1.00 97.25 154 GLY A C 1
ATOM 1206 O O . GLY A 1 154 ? 9.968 -8.983 6.914 1.00 97.25 154 GLY A O 1
ATOM 1207 N N . VAL A 1 155 ? 9.841 -6.744 6.760 1.00 98.06 155 VAL A N 1
ATOM 1208 C CA . VAL A 1 155 ? 9.341 -6.692 5.385 1.00 98.06 155 VAL A CA 1
ATOM 1209 C C . VAL A 1 155 ? 10.017 -5.561 4.618 1.00 98.06 155 VAL A C 1
ATOM 1211 O O . VAL A 1 155 ? 10.234 -4.476 5.165 1.00 98.06 155 VAL A O 1
ATOM 1214 N N . TRP A 1 156 ? 10.311 -5.794 3.340 1.00 97.94 156 TRP A N 1
ATOM 1215 C CA . TRP A 1 156 ? 10.669 -4.726 2.410 1.00 97.94 156 TRP A CA 1
ATOM 1216 C C . TRP A 1 156 ? 9.433 -4.251 1.664 1.00 97.94 156 TRP A C 1
ATOM 1218 O O . TRP A 1 156 ? 8.735 -5.068 1.069 1.00 97.94 156 TRP A O 1
ATOM 1228 N N . ILE A 1 157 ? 9.216 -2.940 1.629 1.00 97.69 157 ILE A N 1
ATOM 1229 C CA . ILE A 1 157 ? 8.374 -2.304 0.613 1.00 97.69 157 ILE A CA 1
ATOM 1230 C C . ILE A 1 157 ? 9.249 -1.875 -0.564 1.00 97.69 157 ILE A C 1
ATOM 1232 O O . ILE A 1 157 ? 10.354 -1.367 -0.363 1.00 97.69 157 ILE A O 1
ATOM 1236 N N . LEU A 1 158 ? 8.737 -2.059 -1.775 1.00 97.94 158 LEU A N 1
ATOM 1237 C CA . LEU A 1 158 ? 9.189 -1.435 -3.011 1.00 97.94 158 LEU A CA 1
ATOM 1238 C C . LEU A 1 158 ? 8.084 -0.482 -3.464 1.00 97.94 158 LEU A C 1
ATOM 1240 O O . LEU A 1 158 ? 6.922 -0.885 -3.506 1.00 97.94 158 LEU A O 1
ATOM 1244 N N . ASN A 1 159 ? 8.438 0.763 -3.779 1.00 98.06 159 ASN A N 1
ATOM 1245 C CA . ASN A 1 159 ? 7.492 1.742 -4.307 1.00 98.06 159 ASN A CA 1
ATOM 1246 C C . ASN A 1 159 ? 7.988 2.349 -5.631 1.00 98.06 159 ASN A C 1
ATOM 1248 O O . ASN A 1 159 ? 9.194 2.573 -5.805 1.00 98.06 159 ASN A O 1
ATOM 1252 N N . TRP A 1 160 ? 7.051 2.662 -6.531 1.00 98.12 160 TRP A N 1
ATOM 1253 C CA . TRP A 1 160 ? 7.267 3.414 -7.776 1.00 98.12 160 TRP A CA 1
ATOM 1254 C C . TRP A 1 160 ? 6.328 4.630 -7.903 1.00 98.12 160 TRP A C 1
ATOM 1256 O O . TRP A 1 160 ? 5.371 4.597 -8.691 1.00 98.12 160 TRP A O 1
ATOM 1266 N N . PRO A 1 161 ? 6.603 5.719 -7.163 1.00 97.62 161 PRO A N 1
ATOM 1267 C CA . PRO A 1 161 ? 5.835 6.954 -7.251 1.00 97.62 161 PRO A CA 1
ATOM 1268 C C . PRO A 1 161 ? 5.970 7.654 -8.601 1.00 97.62 161 PRO A C 1
ATOM 1270 O O . PRO A 1 161 ? 7.053 7.682 -9.192 1.00 97.62 161 PRO A O 1
ATOM 1273 N N . ASP A 1 162 ? 4.905 8.310 -9.056 1.00 97.69 162 ASP A N 1
ATOM 1274 C CA . ASP A 1 162 ? 4.883 9.102 -10.299 1.00 97.69 162 ASP A CA 1
ATOM 1275 C C . ASP A 1 162 ? 5.348 10.568 -10.125 1.00 97.69 162 ASP A C 1
ATOM 1277 O O . ASP A 1 162 ? 5.273 11.375 -11.062 1.00 97.69 162 ASP A O 1
ATOM 1281 N N . LYS A 1 163 ? 5.820 10.928 -8.925 1.00 97.44 163 LYS A N 1
ATOM 1282 C CA . LYS A 1 163 ? 6.358 12.249 -8.573 1.00 97.44 163 LYS A CA 1
ATOM 1283 C C . LYS A 1 163 ? 7.652 12.112 -7.774 1.00 97.44 163 LYS A C 1
ATOM 1285 O O . LYS A 1 163 ? 7.908 11.087 -7.153 1.00 97.44 163 LYS A O 1
ATOM 1290 N N . LEU A 1 164 ? 8.493 13.143 -7.840 1.00 97.12 164 LEU A N 1
ATOM 1291 C CA . LEU A 1 164 ? 9.700 13.235 -7.021 1.00 97.12 164 LEU A CA 1
ATOM 1292 C C . LEU A 1 164 ? 9.351 13.784 -5.640 1.00 97.12 164 LEU A C 1
ATOM 1294 O O . LEU A 1 164 ? 8.536 14.699 -5.517 1.00 97.12 164 LEU A O 1
ATOM 1298 N N . TYR A 1 165 ? 10.045 13.288 -4.620 1.00 94.12 165 TYR A N 1
ATOM 1299 C CA . TYR A 1 165 ? 9.979 13.873 -3.289 1.00 94.12 165 TYR A CA 1
ATOM 1300 C C . TYR A 1 165 ? 10.584 15.285 -3.267 1.00 94.12 165 TYR A C 1
ATOM 1302 O O . TYR A 1 165 ? 11.636 15.532 -3.864 1.00 94.12 165 TYR A O 1
ATOM 1310 N N . ASN A 1 166 ? 9.948 16.207 -2.542 1.00 95.00 166 ASN A N 1
ATOM 1311 C CA . ASN A 1 166 ? 10.441 17.569 -2.366 1.00 95.00 166 ASN A CA 1
ATOM 1312 C C . ASN A 1 166 ? 11.069 17.727 -0.976 1.00 95.00 166 ASN A C 1
ATOM 1314 O O . ASN A 1 166 ? 10.371 17.968 0.002 1.00 95.00 166 ASN A O 1
ATOM 1318 N N . TYR A 1 167 ? 12.396 17.620 -0.889 1.00 94.88 167 TYR A N 1
ATOM 1319 C CA . TYR A 1 167 ? 13.119 17.755 0.382 1.00 94.88 167 TYR A CA 1
ATOM 1320 C C . TYR A 1 167 ? 13.065 19.165 0.980 1.00 94.88 167 TYR A C 1
ATOM 1322 O O . TYR A 1 167 ? 13.177 19.311 2.194 1.00 94.88 167 TYR A O 1
ATOM 1330 N N . GLU A 1 168 ? 12.907 20.198 0.151 1.00 96.94 168 GLU A N 1
ATOM 1331 C CA . GLU A 1 168 ? 12.830 21.588 0.614 1.00 96.94 168 GLU A CA 1
ATOM 1332 C C . GLU A 1 168 ? 11.445 21.911 1.184 1.00 96.94 168 GLU A C 1
ATOM 1334 O O . GLU A 1 168 ? 11.329 22.678 2.136 1.00 96.94 168 GLU A O 1
ATOM 1339 N N . ASN A 1 169 ? 10.399 21.312 0.608 1.00 95.75 169 ASN A N 1
ATOM 1340 C CA . ASN A 1 169 ? 9.003 21.527 0.980 1.00 95.75 169 ASN A CA 1
ATOM 1341 C C . ASN A 1 169 ? 8.227 20.195 1.012 1.00 95.75 169 ASN A C 1
ATOM 1343 O O . ASN A 1 169 ? 7.357 19.967 0.163 1.00 95.75 169 ASN A O 1
ATOM 1347 N N . PRO A 1 170 ? 8.518 19.304 1.975 1.00 94.75 170 PRO A N 1
ATOM 1348 C CA . PRO A 1 170 ? 7.946 17.957 2.022 1.00 94.75 170 PRO A CA 1
ATOM 1349 C C . PRO A 1 170 ? 6.423 17.945 2.175 1.00 94.75 170 PRO A C 1
ATOM 1351 O O . PRO A 1 170 ? 5.761 17.081 1.613 1.00 94.75 170 PRO A O 1
ATOM 1354 N N . GLN A 1 171 ? 5.850 18.956 2.829 1.00 94.00 171 GLN A N 1
ATOM 1355 C CA . GLN A 1 171 ? 4.406 19.148 2.981 1.00 94.00 171 GLN A CA 1
ATOM 1356 C C . GLN A 1 171 ? 3.662 19.339 1.653 1.00 94.00 171 GLN A C 1
ATOM 1358 O O . GLN A 1 171 ? 2.453 19.127 1.590 1.00 94.00 171 GLN A O 1
ATOM 1363 N N . LEU A 1 172 ? 4.362 19.758 0.589 1.00 96.31 172 LEU A N 1
ATOM 1364 C CA . LEU A 1 172 ? 3.764 19.804 -0.744 1.00 96.31 172 LEU A CA 1
ATOM 1365 C C . LEU A 1 172 ? 3.513 18.395 -1.276 1.00 96.31 172 LEU A C 1
ATOM 1367 O O . LEU A 1 172 ? 2.600 18.226 -2.068 1.00 96.31 172 LEU A O 1
ATOM 1371 N 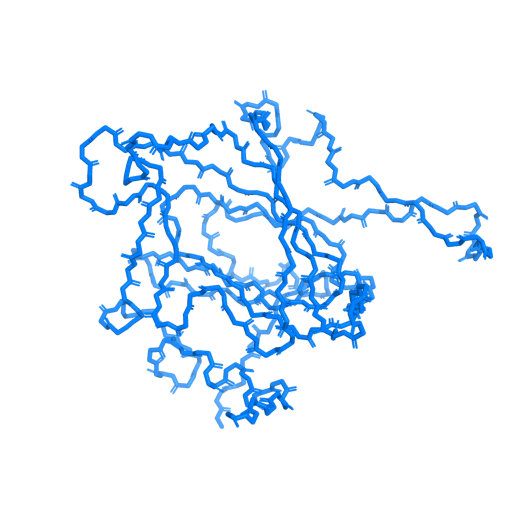N . VAL A 1 173 ? 4.302 17.401 -0.865 1.00 95.25 173 VAL A N 1
ATOM 1372 C CA . VAL A 1 173 ? 4.200 16.025 -1.363 1.00 95.25 173 VAL A CA 1
ATOM 1373 C C . VAL A 1 173 ? 3.449 15.141 -0.384 1.00 95.25 173 VAL A C 1
ATOM 1375 O O . VAL A 1 173 ? 2.589 14.392 -0.818 1.00 95.25 173 VAL A O 1
ATOM 1378 N N . GLU A 1 174 ? 3.728 15.213 0.916 1.00 95.38 174 GLU A N 1
ATOM 1379 C CA . GLU A 1 174 ? 3.190 14.286 1.915 1.00 95.38 174 GLU A CA 1
ATOM 1380 C C . GLU A 1 174 ? 2.685 14.978 3.182 1.00 95.38 174 GLU A C 1
ATOM 1382 O O . GLU A 1 174 ? 3.209 16.003 3.618 1.00 95.38 174 GLU A O 1
ATOM 1387 N N . GLY A 1 175 ? 1.680 14.380 3.816 1.00 96.25 175 GLY A N 1
ATOM 1388 C CA . GLY A 1 175 ? 1.145 14.809 5.101 1.00 96.25 175 GLY A CA 1
ATOM 1389 C C . GLY A 1 175 ? 0.741 13.639 5.984 1.00 96.25 175 GLY A C 1
ATOM 1390 O O . GLY A 1 175 ? 0.685 12.492 5.543 1.00 96.25 175 GLY A O 1
ATOM 1391 N N . ARG A 1 176 ? 0.476 13.953 7.256 1.00 96.75 176 ARG A N 1
ATOM 1392 C CA . ARG A 1 176 ? -0.053 13.007 8.241 1.00 96.75 176 ARG A CA 1
ATOM 1393 C C . ARG A 1 176 ? -1.403 13.495 8.742 1.00 96.75 176 ARG A C 1
ATOM 1395 O O . ARG A 1 176 ? -1.562 14.690 8.998 1.00 96.75 176 ARG A O 1
ATOM 1402 N N . VAL A 1 177 ? -2.359 12.583 8.884 1.00 96.69 177 VAL A N 1
ATOM 1403 C CA . VAL A 1 177 ? -3.678 12.863 9.469 1.00 96.69 177 VAL A CA 1
ATOM 1404 C C . VAL A 1 177 ? -3.944 11.872 10.597 1.00 96.69 177 VAL A C 1
ATOM 1406 O O . VAL A 1 177 ? -3.852 10.678 10.340 1.00 96.69 177 VAL A O 1
ATOM 1409 N N . PRO A 1 178 ? -4.316 12.305 11.812 1.00 97.38 178 PRO A N 1
ATOM 1410 C CA . PRO A 1 178 ? -4.608 11.374 12.897 1.00 97.38 178 PRO A CA 1
ATOM 1411 C C . PRO A 1 178 ? -5.676 10.348 12.516 1.00 97.38 178 PRO A C 1
ATOM 1413 O O . PRO A 1 178 ? -6.676 10.688 11.878 1.00 97.38 178 PRO A O 1
ATOM 1416 N N . PHE A 1 179 ? -5.500 9.100 12.951 1.00 97.69 179 PHE A N 1
ATOM 1417 C CA . PHE A 1 179 ? -6.569 8.102 12.870 1.00 97.69 179 PHE A CA 1
ATOM 1418 C C . PHE A 1 179 ? -7.795 8.563 13.659 1.00 97.69 179 PHE A C 1
ATOM 1420 O O . PHE A 1 179 ? -8.924 8.493 13.164 1.00 97.69 179 PHE A O 1
ATOM 1427 N N . ALA A 1 180 ? -7.545 9.100 14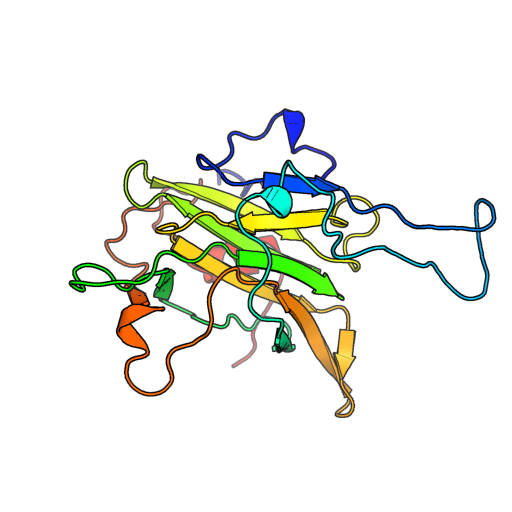.855 1.00 97.38 180 ALA A N 1
ATOM 1428 C CA . ALA A 1 180 ? -8.562 9.650 15.733 1.00 97.38 180 ALA A CA 1
ATOM 1429 C C . ALA A 1 180 ? -9.290 10.829 15.068 1.00 97.38 180 ALA A C 1
ATOM 1431 O O . ALA A 1 180 ? -8.678 11.825 14.682 1.00 97.38 180 ALA A O 1
ATOM 1432 N N . GLY A 1 181 ? -10.611 10.726 14.950 1.00 96.25 181 GLY A N 1
ATOM 1433 C CA . GLY A 1 181 ? -11.458 11.727 14.304 1.00 96.25 181 GLY A CA 1
ATOM 1434 C C . GLY A 1 181 ? -11.487 11.645 12.775 1.00 96.25 181 GLY A C 1
ATOM 1435 O O . GLY A 1 181 ? -12.226 12.410 12.150 1.00 96.25 181 GLY A O 1
ATOM 1436 N N . SER A 1 182 ? -10.750 10.713 12.156 1.00 95.88 182 SER A N 1
ATOM 1437 C CA . SER A 1 182 ? -10.832 10.471 10.708 1.00 95.88 182 SER A CA 1
ATOM 1438 C C . SER A 1 182 ? -12.160 9.832 10.296 1.00 95.88 182 SER A C 1
ATOM 1440 O O . SER A 1 182 ? -12.544 9.931 9.126 1.00 95.88 182 SER A O 1
ATOM 1442 N N . GLN A 1 183 ? -12.877 9.215 11.247 1.00 97.44 183 GLN A N 1
ATOM 1443 C CA . GLN A 1 183 ? -14.128 8.476 11.054 1.00 97.44 183 GLN A CA 1
ATOM 1444 C C . GLN A 1 183 ? -14.011 7.255 10.131 1.00 97.44 183 GLN A C 1
ATOM 1446 O O . GLN A 1 183 ? -15.029 6.655 9.788 1.00 97.44 183 GLN A O 1
ATOM 1451 N N . VAL A 1 184 ? -12.793 6.868 9.746 1.00 98.12 184 VAL A N 1
ATOM 1452 C CA . VAL A 1 184 ? -12.525 5.606 9.051 1.00 98.12 184 VAL A CA 1
ATOM 1453 C C . VAL A 1 184 ? -12.605 4.489 10.082 1.00 98.12 184 VAL A C 1
ATOM 1455 O O . VAL A 1 184 ? -11.907 4.537 11.095 1.00 98.12 184 VAL A O 1
ATOM 1458 N N . LYS A 1 185 ? -13.475 3.504 9.852 1.00 97.62 185 LYS A N 1
ATOM 1459 C CA . LYS A 1 185 ? -13.814 2.489 10.854 1.00 97.62 185 LYS A CA 1
ATOM 1460 C C . LYS A 1 185 ? -13.428 1.085 10.429 1.00 97.62 185 LYS A C 1
ATOM 1462 O O . LYS A 1 185 ? -13.547 0.717 9.264 1.00 97.62 185 LYS A O 1
ATOM 1467 N N . LEU A 1 186 ? -13.037 0.290 11.415 1.00 97.25 186 LEU A N 1
ATOM 1468 C CA . LEU A 1 186 ? -12.943 -1.159 11.295 1.00 97.25 186 LEU A CA 1
ATOM 1469 C C . LEU A 1 186 ? -14.347 -1.794 11.336 1.00 97.25 186 LEU A C 1
ATOM 1471 O O . LEU A 1 186 ? -15.297 -1.159 11.808 1.00 97.25 186 LEU A O 1
ATOM 1475 N N . PRO A 1 187 ? -14.501 -3.066 10.916 1.00 95.00 187 PRO A N 1
ATOM 1476 C CA . PRO A 1 187 ? -15.773 -3.788 11.021 1.00 95.00 187 PRO A CA 1
ATOM 1477 C C . PRO A 1 187 ? -16.334 -3.872 12.448 1.00 95.00 187 PRO A C 1
ATOM 1479 O O . PRO A 1 187 ? -17.545 -3.994 12.632 1.00 95.00 187 PRO A O 1
ATOM 1482 N N . SER A 1 188 ? -15.474 -3.774 13.466 1.00 94.75 188 SER A N 1
ATOM 1483 C CA . SER A 1 188 ? -15.863 -3.677 14.878 1.00 94.75 188 SER A CA 1
ATOM 1484 C C . SER A 1 188 ? -16.679 -2.416 15.202 1.00 94.75 188 SER A C 1
ATOM 1486 O O . SER A 1 188 ? -17.384 -2.385 16.210 1.00 94.75 188 SER A O 1
ATOM 1488 N N . GLY A 1 189 ? -16.615 -1.388 14.350 1.00 95.56 189 GLY A N 1
ATOM 1489 C CA . GLY A 1 189 ? -17.248 -0.083 14.535 1.00 95.56 189 GLY A CA 1
ATOM 1490 C C . GLY A 1 189 ? -16.343 0.963 15.193 1.00 95.56 189 GLY A C 1
ATOM 1491 O O . GLY A 1 189 ? -16.712 2.145 15.208 1.00 95.56 189 GLY A O 1
ATOM 1492 N N . ASN A 1 190 ? -15.173 0.553 15.691 1.00 95.69 190 ASN A N 1
ATOM 1493 C CA . ASN A 1 190 ? -14.136 1.448 16.199 1.00 95.69 190 ASN A CA 1
ATOM 1494 C C . ASN A 1 190 ? -13.452 2.190 15.048 1.00 95.69 190 ASN A C 1
ATOM 1496 O O . ASN A 1 190 ? -13.412 1.697 13.918 1.00 95.69 190 ASN A O 1
ATOM 1500 N N . GLU A 1 191 ? -12.898 3.371 15.330 1.00 96.81 191 GLU A N 1
ATOM 1501 C CA . GLU A 1 191 ? -11.986 4.011 14.381 1.00 96.81 191 GLU A CA 1
ATOM 1502 C C . GLU A 1 191 ? -10.751 3.136 14.157 1.00 96.81 191 GLU A C 1
ATOM 1504 O O . GLU A 1 191 ? -10.344 2.362 15.032 1.00 96.81 191 GLU A O 1
ATOM 1509 N N . PHE A 1 192 ? -10.182 3.245 12.960 1.00 97.94 192 PHE A N 1
ATOM 1510 C CA . PHE A 1 192 ? -9.019 2.469 12.572 1.00 97.94 192 PHE A CA 1
ATOM 1511 C C . PHE A 1 192 ? -7.891 2.596 13.597 1.00 97.94 192 PHE A C 1
ATOM 1513 O O . PHE A 1 192 ? -7.534 3.688 14.035 1.00 97.94 192 PHE A O 1
ATOM 1520 N N . ASN A 1 193 ? -7.332 1.451 13.964 1.00 96.56 193 ASN A N 1
ATOM 1521 C CA . ASN A 1 193 ? -6.179 1.343 14.833 1.00 96.56 193 ASN A CA 1
ATOM 1522 C C . ASN A 1 193 ? -5.420 0.063 14.484 1.00 96.56 193 ASN A C 1
ATOM 1524 O O . ASN A 1 193 ? -6.012 -0.949 14.100 1.00 96.56 193 ASN A O 1
ATOM 1528 N N . TRP A 1 194 ? -4.101 0.094 14.646 1.00 96.94 194 TRP A N 1
ATOM 1529 C CA . TRP A 1 194 ? -3.277 -1.075 14.363 1.00 96.94 194 TRP A CA 1
ATOM 1530 C C . TRP A 1 194 ? -3.392 -2.170 15.424 1.00 96.94 194 TRP A C 1
ATOM 1532 O O . TRP A 1 194 ? -3.108 -3.325 15.115 1.00 96.94 194 TRP A O 1
ATOM 1542 N N . SER A 1 195 ? -3.830 -1.858 16.649 1.00 95.12 195 SER A N 1
ATOM 1543 C CA . SER A 1 195 ? -3.987 -2.857 17.716 1.00 95.12 195 SER A CA 1
ATOM 1544 C C . SER A 1 195 ? -4.964 -3.975 17.347 1.00 95.12 195 SER A C 1
ATOM 1546 O O . SER A 1 195 ? -4.600 -5.141 17.467 1.00 95.12 195 SER A O 1
ATOM 1548 N N . GLU A 1 196 ? -6.148 -3.654 16.820 1.00 95.31 196 GLU A N 1
ATOM 1549 C CA . GLU A 1 196 ? -7.123 -4.668 16.390 1.00 95.31 196 GLU A CA 1
ATOM 1550 C C . GLU A 1 196 ? -6.601 -5.489 15.202 1.00 95.31 196 GLU A C 1
ATOM 1552 O O . GLU A 1 196 ? -6.789 -6.704 15.141 1.00 95.31 196 GLU A O 1
ATOM 1557 N N . VAL A 1 197 ? -5.883 -4.852 14.270 1.00 96.44 197 VAL A N 1
ATOM 1558 C CA . VAL A 1 197 ? -5.259 -5.556 13.139 1.00 96.44 197 VAL A CA 1
ATOM 1559 C C . VAL A 1 197 ? -4.206 -6.551 13.639 1.00 96.44 197 VAL A C 1
ATOM 1561 O O . VAL A 1 197 ? -4.171 -7.694 13.184 1.00 96.44 197 VAL A O 1
ATOM 1564 N N . ARG A 1 198 ? -3.364 -6.147 14.597 1.00 95.94 198 ARG A N 1
ATOM 1565 C CA . ARG A 1 198 ? -2.348 -7.015 15.209 1.00 95.94 198 ARG A CA 1
ATOM 1566 C C . ARG A 1 198 ? -2.962 -8.165 15.991 1.00 95.94 198 ARG A C 1
ATOM 1568 O O . ARG A 1 198 ? -2.471 -9.283 15.860 1.00 95.94 198 ARG A O 1
ATOM 1575 N N . GLU A 1 199 ? -4.033 -7.912 16.740 1.00 94.25 199 GLU A N 1
ATOM 1576 C CA . GLU A 1 199 ? -4.762 -8.945 17.481 1.00 94.25 199 GLU A CA 1
ATOM 1577 C C . GLU A 1 199 ? -5.262 -10.043 16.534 1.00 94.25 199 GLU A C 1
ATOM 1579 O O . GLU A 1 199 ? -4.983 -11.221 16.756 1.00 94.25 199 GLU A O 1
ATOM 1584 N N . VAL A 1 200 ? -5.897 -9.663 15.418 1.00 94.38 200 VAL A N 1
ATOM 1585 C CA . VAL A 1 200 ? -6.374 -10.620 14.403 1.00 94.38 200 VAL A CA 1
ATOM 1586 C C . VAL A 1 200 ? -5.224 -11.410 13.764 1.00 94.38 200 VAL A C 1
ATOM 1588 O O . VAL A 1 200 ? -5.392 -12.575 13.404 1.00 94.38 200 VAL A O 1
ATOM 1591 N N . LEU A 1 201 ? -4.044 -10.804 13.627 1.00 94.00 201 LEU A N 1
ATOM 1592 C CA . LEU A 1 201 ? -2.854 -11.463 13.080 1.00 94.00 201 LEU A CA 1
ATOM 1593 C C . LEU A 1 201 ? -2.062 -12.271 14.119 1.00 94.00 201 LEU A C 1
ATOM 1595 O O . LEU A 1 201 ? -1.115 -12.962 13.740 1.00 94.00 201 LEU A O 1
ATOM 1599 N N . GLY A 1 202 ? -2.409 -12.184 15.407 1.00 92.44 202 GLY A N 1
ATOM 1600 C CA . GLY A 1 202 ? -1.629 -12.774 16.497 1.00 92.44 202 GLY A CA 1
ATOM 1601 C C . GLY A 1 202 ? -0.234 -12.157 16.659 1.00 92.44 202 GLY A C 1
ATOM 1602 O O . GLY A 1 202 ? 0.688 -12.838 17.110 1.00 92.44 202 GLY A O 1
ATOM 1603 N N . LEU A 1 203 ? -0.053 -10.893 16.262 1.00 89.19 203 LEU A N 1
ATOM 1604 C CA . LEU A 1 203 ? 1.209 -10.170 16.410 1.00 89.19 203 LEU A CA 1
ATOM 1605 C C . LEU A 1 203 ? 1.272 -9.516 17.793 1.00 89.19 203 LEU A C 1
ATOM 1607 O O . LEU A 1 203 ? 0.598 -8.523 18.048 1.00 89.19 203 LEU A O 1
ATOM 1611 N N . ASN A 1 204 ? 2.123 -10.047 18.669 1.00 77.38 204 ASN A N 1
ATOM 1612 C CA . ASN A 1 204 ? 2.453 -9.401 19.937 1.00 77.38 204 ASN A CA 1
ATOM 1613 C C . ASN A 1 204 ? 3.670 -8.501 19.724 1.00 77.38 204 ASN A C 1
ATOM 1615 O O . ASN A 1 204 ? 4.764 -9.006 19.464 1.00 77.38 204 ASN A O 1
ATOM 1619 N N . ILE A 1 205 ? 3.496 -7.185 19.844 1.00 68.12 205 ILE A N 1
ATOM 1620 C CA . ILE A 1 205 ? 4.638 -6.296 20.051 1.00 68.12 205 ILE A CA 1
ATOM 1621 C C . ILE A 1 205 ? 4.898 -6.332 21.552 1.00 68.12 205 ILE A C 1
ATOM 1623 O O . ILE A 1 205 ? 4.079 -5.853 22.330 1.00 68.12 205 ILE A O 1
ATOM 1627 N N . ASN A 1 206 ? 5.979 -6.984 21.969 1.00 54.31 206 ASN A N 1
ATOM 1628 C CA . ASN A 1 206 ? 6.487 -6.750 23.313 1.00 54.31 206 ASN A CA 1
ATOM 1629 C C . ASN A 1 206 ? 7.238 -5.416 23.256 1.00 54.31 206 ASN A C 1
ATOM 1631 O O . ASN A 1 206 ? 8.147 -5.293 22.432 1.00 54.31 206 ASN A O 1
ATOM 1635 N N . ASP A 1 207 ? 6.816 -4.454 24.077 1.00 48.19 207 ASP A N 1
ATOM 1636 C CA . ASP A 1 207 ? 7.527 -3.187 24.302 1.00 48.19 207 ASP A CA 1
ATOM 1637 C C . ASP A 1 207 ? 8.965 -3.414 24.804 1.00 48.19 207 ASP A C 1
ATOM 1639 O O . ASP A 1 207 ? 9.175 -4.332 25.640 1.00 48.19 207 ASP A O 1
#

Sequence (207 aa):
MADINFIDLSNMDSADLVEGVVIHPLKRARRGDSDPRGYLVEMSRADWTDERYDTHPPAMTYSSFTYTGITRDEDMWHVHPAAGVEGGIEQIDRWSFIGKAIAVVADPQTKNLNLFKIGTGWGEAGFYNLMIPPRMYHGFLSVGGVVDDEGKDGVWILNWPDKLYNYENPQLVEGRVPFAGSQVKLPSGNEFNWSEVREVLGLNIND

Foldseek 3Di:
DPDFDAAWQVCPVPDPDDPLKDWAQWDWDDPPPDDVVDTDIDQDDCPPPSLPSVPQNFPDKDKDWDFAQDKPDQFKWKAFAAPPDDLADWKKKKKAKAFWKWKWKAQLPVLDIHTYGAHPNVPSGRGTIIIHGHGITIIMHWNFDDADPVRTTTMMMMMGMSDDQDPVCNNSTMDIDGLPPSCNDGPVSDGDGCVVVCVSSVNDDDD